Protein AF-A0A485ALV9-F1 (afdb_monomer)

Secondary structure (DSSP, 8-state):
-HHHHHHHHHHTT-HHHHHHHHH-HHHHHHHHHHTSTTHHHHHHHHHHHHHHHHHHHHHHHHHHHHHHH---S-TTSPPPHHHHHHHHHHHHHHHHHHHHHTHHHHHHHHHHHHHHHHHHHHHHHHHHHHHHHHHHHHHHHHHTT--PPPP---SHHHHHHHHHHHHHHHHT------------PPP--------

Solvent-accessible surface area (backbone atoms only — not comparable to full-atom values): 11879 Å² total; per-residue (Å²): 108,71,69,57,54,52,50,50,46,40,74,75,65,39,53,68,59,49,53,47,30,71,77,36,57,88,47,34,65,57,58,56,44,58,78,41,101,54,31,74,60,56,49,50,54,49,51,53,51,52,50,53,53,49,53,56,51,49,54,56,49,40,51,55,52,35,59,74,76,47,81,78,90,56,100,84,63,77,70,61,70,67,57,38,54,50,51,54,50,52,51,50,52,51,50,54,54,44,54,72,73,60,36,70,64,50,54,52,54,51,48,53,64,56,45,57,66,49,50,56,53,52,53,51,50,52,52,50,51,54,50,49,53,53,52,50,51,55,50,53,58,50,59,71,60,67,75,62,81,78,80,81,88,66,68,71,61,57,59,54,47,55,54,49,51,60,52,47,68,75,62,71,67,89,83,78,75,84,84,80,88,74,90,77,84,87,80,89,87,80,84,83,87,81,137

Sequence (195 aa):
MFGNSALYEIIHGNVAFAEEAMAHPERGFYNLLAQYPAFTFSASVATITGLLFYVTSADSGALVLGNFTSKLKDINSDAPNWLRIFWSVAIGLLTIGMLMTNGISALQNTTVIMGLPFSFVIFFVMAGLYKSLKVEDYRRESASRDTAPRPARRAGSVELEEASVAVDELSGNPLYAPDDGDGVLPGNGGGGAGA

Organism: Raoultella planticola (NCBI:txid575)

Mean predicted aligned error: 17.44 Å

Structure (mmCIF, N/CA/C/O backbone):
data_AF-A0A485ALV9-F1
#
_entry.id   AF-A0A485ALV9-F1
#
loop_
_atom_site.group_PDB
_atom_site.id
_atom_site.type_symbol
_atom_site.label_atom_id
_atom_site.label_alt_id
_atom_site.label_comp_id
_atom_site.label_asym_id
_atom_site.label_entity_id
_atom_site.label_seq_id
_atom_site.pdbx_PDB_ins_code
_atom_site.Cartn_x
_atom_site.Cartn_y
_atom_site.Cartn_z
_atom_site.occupancy
_atom_site.B_iso_or_equiv
_atom_site.auth_seq_id
_atom_site.auth_comp_id
_atom_site.auth_asym_id
_atom_site.auth_atom_id
_atom_site.pdbx_PDB_model_num
ATOM 1 N N . MET A 1 1 ? -6.083 12.386 12.427 1.00 81.62 1 MET A N 1
ATOM 2 C CA . MET A 1 1 ? -7.392 12.167 13.083 1.00 81.62 1 MET A CA 1
ATOM 3 C C . MET A 1 1 ? -7.387 10.829 13.817 1.00 81.62 1 MET A C 1
ATOM 5 O O . MET A 1 1 ? -7.123 10.854 15.007 1.00 81.62 1 MET A O 1
ATOM 9 N N . PHE A 1 2 ? -7.502 9.680 13.138 1.00 86.38 2 PHE A N 1
ATOM 10 C CA . PHE A 1 2 ? -7.551 8.356 13.792 1.00 86.38 2 PHE A CA 1
ATOM 11 C C . PHE A 1 2 ? -6.360 8.023 14.706 1.00 86.38 2 PHE A C 1
ATOM 13 O O . PHE A 1 2 ? -6.570 7.527 15.803 1.00 86.38 2 PHE A O 1
ATOM 20 N N . GLY A 1 3 ? -5.124 8.358 14.314 1.00 87.75 3 GLY A N 1
ATOM 21 C CA . GLY A 1 3 ? -3.952 8.139 15.177 1.00 87.75 3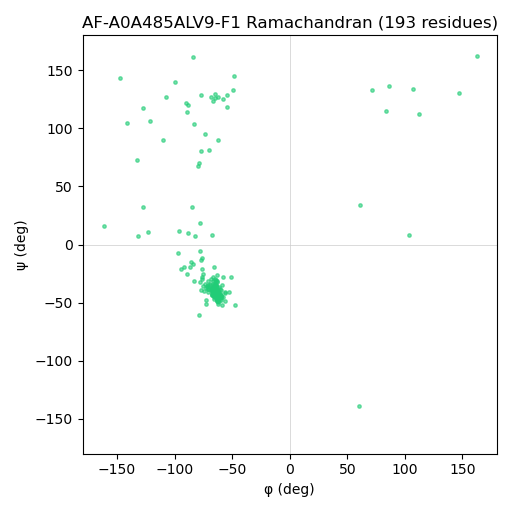 GLY A CA 1
ATOM 22 C C . GLY A 1 3 ? -3.976 8.965 16.469 1.00 87.75 3 GLY A C 1
ATOM 23 O O . GLY A 1 3 ? -3.582 8.473 17.518 1.00 87.75 3 GLY A O 1
ATOM 24 N N . ASN A 1 4 ? -4.508 10.191 16.416 1.00 91.19 4 ASN A N 1
ATOM 25 C CA . ASN A 1 4 ? -4.679 11.019 17.611 1.00 91.19 4 ASN A CA 1
ATOM 26 C C . ASN A 1 4 ? -5.788 10.465 18.518 1.00 91.19 4 ASN A C 1
ATOM 28 O O . ASN A 1 4 ? -5.629 10.466 19.730 1.00 91.19 4 ASN A O 1
ATOM 32 N N . SER A 1 5 ? -6.879 9.951 17.940 1.00 88.50 5 SER A N 1
ATOM 33 C CA . SER A 1 5 ? -7.950 9.279 18.689 1.00 88.50 5 SER A CA 1
ATOM 34 C C . SER A 1 5 ? -7.469 7.987 19.356 1.00 88.50 5 SER A C 1
ATOM 36 O O . SER A 1 5 ? -7.757 7.765 20.525 1.00 88.50 5 SER A O 1
ATOM 38 N N . ALA A 1 6 ? -6.683 7.170 18.650 1.00 87.12 6 ALA A N 1
ATOM 39 C CA . ALA A 1 6 ? -6.073 5.969 19.216 1.00 87.12 6 ALA A CA 1
ATOM 40 C C . ALA A 1 6 ? -5.107 6.307 20.357 1.00 87.12 6 ALA A C 1
ATOM 42 O O . ALA A 1 6 ? -5.143 5.679 21.408 1.00 87.12 6 ALA A O 1
ATOM 43 N N . LEU A 1 7 ? -4.268 7.331 20.171 1.00 88.38 7 LEU A N 1
ATOM 44 C CA . LEU A 1 7 ? -3.343 7.777 21.207 1.00 88.38 7 LEU A CA 1
ATOM 45 C C . LEU A 1 7 ? -4.082 8.338 22.430 1.00 88.38 7 LEU A C 1
ATOM 47 O O . LEU A 1 7 ? -3.687 8.055 23.558 1.00 88.38 7 LEU A O 1
ATOM 51 N N . TYR A 1 8 ? -5.163 9.094 22.215 1.00 88.88 8 TYR A N 1
ATOM 52 C CA . TYR A 1 8 ? -6.025 9.592 23.286 1.00 88.88 8 TYR A CA 1
ATOM 53 C C . TYR A 1 8 ? -6.547 8.435 24.141 1.00 88.88 8 TYR A C 1
ATOM 55 O O . TYR A 1 8 ? -6.379 8.462 25.355 1.00 88.88 8 TYR A O 1
ATOM 63 N N . GLU A 1 9 ? -7.075 7.385 23.520 1.00 86.69 9 GLU A N 1
ATOM 64 C CA . GLU A 1 9 ? -7.614 6.223 24.227 1.00 86.69 9 GLU A CA 1
ATOM 65 C C . GLU A 1 9 ? -6.554 5.477 25.064 1.00 86.69 9 GLU A C 1
ATOM 67 O O . GLU A 1 9 ? -6.800 5.089 26.208 1.00 86.69 9 GLU A O 1
ATOM 72 N N . ILE A 1 10 ? -5.333 5.343 24.534 1.00 87.81 10 ILE A N 1
ATOM 73 C CA . ILE A 1 10 ? -4.209 4.708 25.241 1.00 87.81 10 ILE A CA 1
ATOM 74 C C . ILE A 1 10 ? -3.789 5.540 26.459 1.00 87.81 10 ILE A C 1
ATOM 76 O O . ILE A 1 10 ? -3.599 5.001 27.549 1.00 87.81 10 ILE A O 1
ATOM 80 N N . ILE A 1 11 ? -3.674 6.862 26.294 1.00 90.19 11 ILE A N 1
ATOM 81 C CA . ILE A 1 11 ? -3.280 7.778 27.375 1.00 90.19 11 ILE A CA 1
ATOM 82 C C . ILE A 1 11 ? -4.351 7.836 28.478 1.00 90.19 11 ILE A C 1
ATOM 84 O O . ILE A 1 11 ? -4.013 8.043 29.641 1.00 90.19 11 ILE A O 1
ATOM 88 N N . HIS A 1 12 ? -5.625 7.604 28.145 1.00 88.00 12 HIS A N 1
ATOM 89 C CA . HIS A 1 12 ? -6.732 7.568 29.111 1.00 88.00 12 HIS A CA 1
ATOM 90 C C . HIS A 1 12 ? -6.881 6.216 29.833 1.00 88.00 12 HIS A C 1
ATOM 92 O O . HIS A 1 12 ? -7.813 6.039 30.615 1.00 88.00 12 HIS A O 1
ATOM 98 N N . GLY A 1 13 ? -5.936 5.287 29.643 1.00 83.06 13 GLY A N 1
ATOM 99 C CA . GLY A 1 13 ? -5.826 4.064 30.441 1.00 83.06 13 GLY A CA 1
ATOM 100 C C . GLY A 1 13 ? -6.325 2.792 29.757 1.00 83.06 13 GLY A C 1
ATOM 101 O O . GLY A 1 13 ? -6.356 1.742 30.399 1.00 83.06 13 GLY A O 1
ATOM 102 N N . ASN A 1 14 ? -6.668 2.831 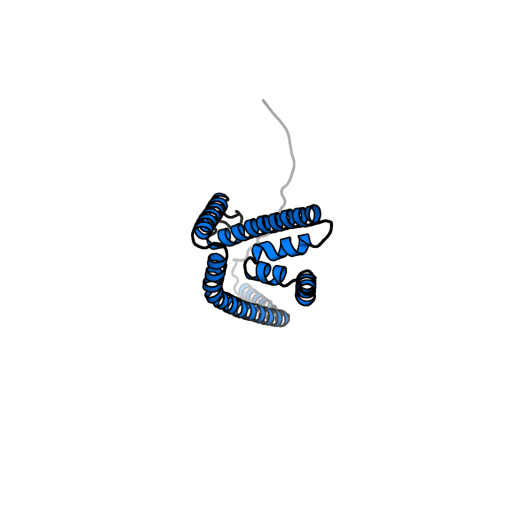28.465 1.00 84.38 14 ASN A N 1
ATOM 103 C CA . ASN A 1 14 ? -7.034 1.632 27.710 1.00 84.38 14 ASN A CA 1
ATOM 104 C C . ASN A 1 14 ? -5.784 0.845 27.268 1.00 84.38 14 ASN A C 1
ATOM 106 O O . ASN A 1 14 ? -5.434 0.762 26.088 1.00 84.38 14 ASN A O 1
ATOM 110 N N . VAL A 1 15 ? -5.080 0.277 28.249 1.00 83.06 15 VAL A N 1
ATOM 111 C CA . VAL A 1 15 ? -3.847 -0.496 28.029 1.00 83.06 15 VAL A CA 1
ATOM 112 C C . VAL A 1 15 ? -4.102 -1.780 27.237 1.00 83.06 15 VAL A C 1
ATOM 114 O O . VAL A 1 15 ? -3.257 -2.185 26.447 1.00 83.06 15 VAL A O 1
ATOM 117 N N . ALA A 1 16 ? -5.299 -2.363 27.364 1.00 84.50 16 ALA A N 1
ATOM 118 C CA . ALA A 1 16 ? -5.709 -3.542 26.604 1.00 84.50 16 ALA A CA 1
ATOM 119 C C . ALA A 1 16 ? -5.805 -3.249 25.097 1.00 84.50 16 ALA A C 1
ATOM 121 O O . ALA A 1 16 ? -5.366 -4.052 24.277 1.00 84.50 16 ALA A O 1
ATOM 122 N N . PHE A 1 17 ? -6.321 -2.073 24.717 1.00 87.31 17 PHE A N 1
ATOM 123 C CA . PHE A 1 17 ? -6.293 -1.624 23.325 1.00 87.31 17 PHE A CA 1
ATOM 124 C C . PHE A 1 17 ? -4.857 -1.410 22.823 1.00 87.31 17 PHE A C 1
ATOM 126 O O . PHE A 1 17 ? -4.560 -1.767 21.684 1.00 87.31 17 PHE A O 1
ATOM 133 N N . ALA A 1 18 ? -3.967 -0.865 23.660 1.00 84.81 18 ALA A N 1
ATOM 134 C CA . ALA A 1 18 ? -2.563 -0.662 23.302 1.00 84.81 18 ALA A CA 1
ATOM 135 C C . ALA A 1 18 ? -1.838 -1.992 23.031 1.00 84.81 18 ALA A C 1
ATOM 137 O O . ALA A 1 18 ? -1.181 -2.129 22.001 1.00 84.81 18 ALA A O 1
ATOM 138 N N . GLU A 1 19 ? -1.993 -2.976 23.920 1.00 86.94 19 GLU A N 1
ATOM 139 C CA . GLU A 1 19 ? -1.388 -4.305 23.771 1.00 86.94 19 GLU A CA 1
ATOM 140 C C . GLU A 1 19 ? -1.919 -5.036 22.534 1.00 86.94 19 GLU A C 1
ATOM 142 O O . GLU A 1 19 ? -1.130 -5.526 21.726 1.00 86.94 19 GLU A O 1
ATOM 147 N N . GLU A 1 20 ? -3.238 -5.040 22.322 1.00 85.94 20 GLU A N 1
ATOM 148 C CA . GLU A 1 20 ? -3.846 -5.674 21.146 1.00 85.94 20 GLU A CA 1
ATOM 149 C C . GLU A 1 20 ? -3.423 -4.974 19.845 1.00 85.94 20 GLU A C 1
ATOM 151 O O . GLU A 1 20 ? -3.148 -5.637 18.850 1.00 85.94 20 GLU A O 1
ATOM 156 N N . ALA A 1 21 ? -3.313 -3.640 19.831 1.00 85.00 21 ALA A N 1
ATOM 157 C CA . ALA A 1 21 ? -2.858 -2.900 18.652 1.00 85.00 21 ALA A CA 1
ATOM 158 C C . ALA A 1 21 ? -1.374 -3.150 18.327 1.00 85.00 21 ALA A C 1
ATOM 160 O O . ALA A 1 21 ? -0.989 -3.089 17.158 1.00 85.00 21 ALA A O 1
ATOM 161 N N . MET A 1 22 ? -0.545 -3.433 19.337 1.00 84.75 22 MET A N 1
ATOM 162 C CA . MET A 1 22 ? 0.860 -3.808 19.151 1.00 84.75 22 MET A CA 1
ATOM 163 C C . MET A 1 22 ? 1.020 -5.261 18.697 1.00 84.75 22 MET A C 1
ATOM 165 O O . MET A 1 22 ? 1.880 -5.541 17.864 1.00 84.75 22 MET A O 1
ATOM 169 N N . ALA A 1 23 ? 0.207 -6.176 19.230 1.00 85.00 23 ALA A N 1
ATOM 170 C CA . ALA A 1 23 ? 0.238 -7.591 18.871 1.00 85.00 23 ALA A CA 1
ATOM 171 C C . ALA A 1 23 ? -0.389 -7.861 17.492 1.00 85.00 23 ALA A C 1
ATOM 173 O O . ALA A 1 23 ? 0.136 -8.660 16.716 1.00 85.00 23 ALA A O 1
ATOM 174 N N . HIS A 1 24 ? -1.488 -7.169 17.183 1.00 85.69 24 HIS A N 1
ATOM 175 C CA . HIS A 1 24 ? -2.311 -7.352 15.988 1.00 85.69 24 HIS A CA 1
ATOM 176 C C . HIS A 1 24 ? -2.627 -6.000 15.327 1.00 85.69 24 HIS A C 1
ATOM 178 O O . HIS A 1 24 ? -3.768 -5.516 15.382 1.00 85.69 24 HIS A O 1
ATOM 184 N N . PRO A 1 25 ? -1.639 -5.364 14.668 1.00 83.94 25 PRO A N 1
ATOM 185 C CA . PRO A 1 25 ? -1.830 -4.068 14.016 1.00 83.94 25 PRO A CA 1
ATOM 186 C C . PRO A 1 25 ? -2.948 -4.085 12.960 1.00 83.94 25 PRO A C 1
ATOM 188 O O . PRO A 1 25 ? -3.627 -3.078 12.759 1.00 83.94 25 PRO A O 1
ATOM 191 N N . GLU A 1 26 ? -3.211 -5.233 12.332 1.00 84.81 26 GLU A N 1
ATOM 192 C CA . GLU A 1 26 ? -4.309 -5.444 11.386 1.00 84.81 26 GLU A CA 1
ATOM 193 C C . GLU A 1 26 ? -5.708 -5.272 11.997 1.00 84.81 26 GLU A C 1
ATOM 195 O O . GLU A 1 26 ? -6.652 -4.916 11.288 1.00 84.81 26 GLU A O 1
ATOM 200 N N . ARG A 1 27 ? -5.855 -5.484 13.311 1.00 86.50 27 ARG A N 1
ATOM 201 C CA . ARG A 1 27 ? -7.121 -5.296 14.037 1.00 86.50 27 ARG A CA 1
ATOM 202 C C . ARG A 1 27 ? -7.234 -3.921 14.676 1.00 86.50 27 ARG A C 1
ATOM 204 O O . ARG A 1 27 ? -8.350 -3.464 14.914 1.00 86.50 27 ARG A O 1
ATOM 211 N N . GLY A 1 28 ? -6.112 -3.237 14.908 1.00 88.00 28 GLY A N 1
ATOM 212 C CA . GLY A 1 28 ? -6.061 -1.974 15.649 1.00 88.00 28 GLY A CA 1
ATOM 213 C C . GLY A 1 28 ? -7.026 -0.904 15.126 1.00 88.00 28 GLY A C 1
ATOM 214 O O . GLY A 1 28 ? -7.710 -0.248 15.908 1.00 88.00 28 GLY A O 1
ATOM 215 N N . PHE A 1 29 ? -7.162 -0.775 13.803 1.00 88.81 29 PHE A N 1
ATOM 216 C CA . PHE A 1 29 ? -8.096 0.181 13.199 1.00 88.81 29 PHE A CA 1
ATOM 217 C C . PHE A 1 29 ? -9.571 -0.166 13.467 1.00 88.81 29 PHE A C 1
ATOM 219 O O . PHE A 1 29 ? -10.362 0.712 13.812 1.00 88.81 29 PHE A O 1
ATOM 226 N N . TYR A 1 30 ? -9.947 -1.441 13.353 1.00 90.38 30 TYR A N 1
ATOM 227 C CA . TYR A 1 30 ? -11.317 -1.881 13.622 1.00 90.38 30 TYR A CA 1
ATOM 228 C C . TYR A 1 30 ? -11.640 -1.838 15.118 1.00 90.38 30 TYR A C 1
ATOM 230 O O . TYR A 1 30 ? -12.738 -1.431 15.487 1.00 90.38 30 TYR A O 1
ATOM 238 N N . ASN A 1 31 ? -10.673 -2.151 15.981 1.00 88.69 31 ASN A N 1
ATOM 239 C CA . ASN A 1 31 ? -10.817 -2.021 17.430 1.00 88.69 31 ASN A CA 1
ATOM 240 C C . ASN A 1 31 ? -11.027 -0.562 17.854 1.00 88.69 31 ASN A C 1
ATOM 242 O O . ASN A 1 31 ? -11.822 -0.295 18.750 1.00 88.69 31 ASN A O 1
ATOM 246 N N . LEU A 1 32 ? -10.376 0.390 17.178 1.00 88.75 32 LEU A N 1
ATOM 247 C CA . LEU A 1 32 ? -10.629 1.814 17.394 1.00 88.75 32 LEU A CA 1
ATOM 248 C C . LEU A 1 32 ? -12.047 2.201 16.951 1.00 88.75 32 LEU A C 1
ATOM 250 O O . LEU A 1 32 ? -12.746 2.916 17.661 1.00 88.75 32 LEU A O 1
ATOM 254 N N . LEU A 1 33 ? -12.499 1.715 15.790 1.00 87.69 33 LEU A N 1
ATOM 255 C CA . LEU A 1 33 ? -13.863 1.965 15.315 1.00 87.69 33 LEU A CA 1
ATOM 256 C C . LEU A 1 33 ? -14.927 1.362 16.243 1.00 87.69 33 LEU A C 1
ATOM 258 O O . LEU A 1 33 ? -16.019 1.921 16.345 1.00 87.69 33 LEU A O 1
ATOM 262 N N . ALA A 1 34 ? -14.625 0.246 16.912 1.00 87.00 34 ALA A N 1
ATOM 263 C CA . ALA A 1 34 ? -15.540 -0.437 17.825 1.00 87.00 34 ALA A CA 1
ATOM 264 C C . ALA A 1 34 ? -15.882 0.388 19.074 1.00 87.00 34 ALA A C 1
ATOM 266 O O . ALA A 1 34 ? -16.913 0.153 19.699 1.00 87.00 34 ALA A O 1
ATOM 267 N N . GLN A 1 35 ? -15.066 1.389 19.406 1.00 84.62 35 GLN A N 1
ATOM 268 C CA . GLN A 1 35 ? -15.322 2.308 20.518 1.00 84.62 35 GLN A CA 1
ATOM 269 C C . GLN A 1 35 ? -16.398 3.353 20.192 1.00 84.62 35 GLN A C 1
ATOM 271 O O . GLN A 1 35 ? -16.889 4.041 21.085 1.00 84.62 35 GLN A O 1
ATOM 276 N N . TYR A 1 36 ? -16.798 3.472 18.922 1.00 85.75 36 TYR A N 1
ATOM 277 C CA . TYR A 1 36 ? -17.823 4.413 18.491 1.00 85.75 36 TYR A CA 1
ATOM 278 C C . TYR A 1 36 ? -19.188 3.720 18.322 1.00 85.75 36 TYR A C 1
ATOM 280 O O . TYR A 1 36 ? -19.265 2.635 17.741 1.00 85.75 36 TYR A O 1
ATOM 288 N N . PRO A 1 37 ? -20.302 4.368 18.724 1.00 79.69 37 PRO A N 1
ATOM 289 C CA . PRO A 1 37 ? -21.647 3.772 18.757 1.00 79.69 37 PRO A CA 1
ATOM 290 C C . PRO A 1 37 ? -22.267 3.438 17.378 1.00 79.69 37 PRO A C 1
ATOM 292 O O . PRO A 1 37 ? -23.427 3.047 17.304 1.00 79.69 37 PRO A O 1
ATOM 295 N N . ALA A 1 38 ? -21.507 3.548 16.283 1.00 84.69 38 ALA A N 1
ATOM 296 C CA . ALA A 1 38 ? -21.914 3.212 14.914 1.00 84.69 38 ALA A CA 1
ATOM 297 C C . ALA A 1 38 ? -20.928 2.244 14.224 1.00 84.69 38 ALA A C 1
ATOM 299 O O . ALA A 1 38 ? -20.729 2.317 13.009 1.00 84.69 38 ALA A O 1
ATOM 300 N N . PHE A 1 39 ? -20.296 1.347 14.990 1.00 87.56 39 PHE A N 1
ATOM 301 C CA . PHE A 1 39 ? -19.245 0.443 14.510 1.00 87.56 39 PHE A CA 1
ATOM 302 C C . PHE A 1 39 ? -19.591 -0.274 13.199 1.00 87.56 39 PHE A C 1
ATOM 304 O O . PHE A 1 39 ? -18.832 -0.178 12.243 1.00 87.56 39 PHE A O 1
ATOM 311 N N . THR A 1 40 ? -20.746 -0.938 13.110 1.00 87.75 40 THR A N 1
ATOM 312 C CA . THR A 1 40 ? -21.122 -1.739 11.930 1.00 87.75 40 THR A CA 1
ATOM 313 C C . THR A 1 40 ? -21.219 -0.900 10.652 1.00 87.75 40 THR A C 1
ATOM 315 O O . THR A 1 40 ? -20.816 -1.344 9.575 1.00 87.75 40 THR A O 1
ATOM 318 N N . PHE A 1 41 ? -21.706 0.339 10.756 1.00 91.25 41 PHE A N 1
ATOM 319 C CA . PHE A 1 41 ? -21.784 1.248 9.615 1.00 91.25 41 PHE A CA 1
ATOM 320 C C . PHE A 1 41 ? -20.390 1.751 9.223 1.00 91.25 41 PHE A C 1
ATOM 322 O O . PHE A 1 41 ? -19.975 1.603 8.078 1.00 91.25 41 PHE A O 1
ATOM 329 N N . SER A 1 42 ? -19.619 2.260 10.183 1.00 90.25 42 SER A N 1
ATOM 330 C CA . SER A 1 42 ? -18.276 2.789 9.922 1.00 90.25 42 SER A CA 1
ATOM 331 C C . SER A 1 42 ? -17.300 1.713 9.435 1.00 90.25 42 SER A C 1
ATOM 333 O O . SER A 1 42 ? -16.522 1.960 8.515 1.00 90.25 42 SER A O 1
ATOM 335 N N . ALA A 1 43 ? -17.361 0.507 10.006 1.00 91.06 43 ALA A N 1
ATOM 336 C CA . ALA A 1 43 ? -16.542 -0.631 9.606 1.00 91.06 43 ALA A CA 1
ATOM 337 C C . ALA A 1 43 ? -16.886 -1.089 8.187 1.00 91.06 43 ALA A C 1
ATOM 339 O O . ALA A 1 43 ? -15.975 -1.284 7.390 1.00 91.06 43 ALA A O 1
ATOM 340 N N . SER A 1 44 ? -18.173 -1.189 7.833 1.00 93.62 44 SER A N 1
ATOM 341 C CA . SER A 1 44 ? -18.571 -1.591 6.476 1.00 93.62 44 SER A CA 1
ATOM 342 C C . SER A 1 44 ? -18.137 -0.570 5.421 1.00 93.62 44 SER A C 1
ATOM 344 O O . 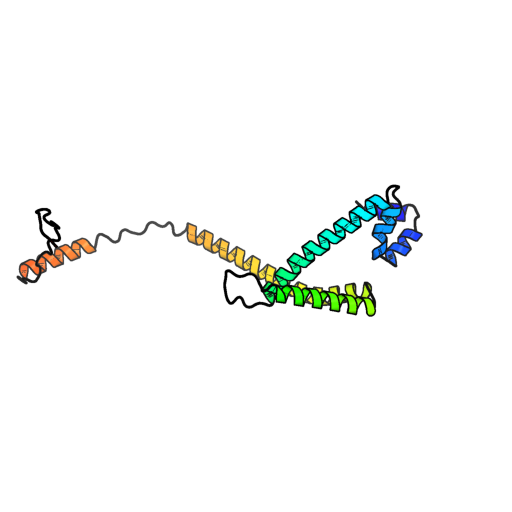SER A 1 44 ? -17.550 -0.953 4.409 1.00 93.62 44 SER A O 1
ATOM 346 N N . VAL A 1 45 ? -18.319 0.729 5.683 1.00 94.38 45 VAL A N 1
ATOM 347 C CA . VAL A 1 45 ? -17.824 1.801 4.805 1.00 94.38 45 VAL A CA 1
ATOM 348 C C . VAL A 1 45 ? -16.302 1.737 4.664 1.00 94.38 45 VAL A C 1
ATOM 350 O O . VAL A 1 45 ? -15.786 1.837 3.548 1.00 94.38 45 VAL A O 1
ATOM 353 N N . ALA A 1 46 ? -15.571 1.529 5.762 1.00 93.06 46 ALA A N 1
ATOM 354 C CA . ALA A 1 46 ? -14.117 1.420 5.727 1.00 93.06 46 ALA A CA 1
ATOM 355 C C . ALA A 1 46 ? -13.641 0.190 4.940 1.00 93.06 46 ALA A C 1
ATOM 357 O O . ALA A 1 46 ? -12.724 0.309 4.128 1.00 93.06 46 ALA A O 1
ATOM 358 N N . THR A 1 47 ? -14.286 -0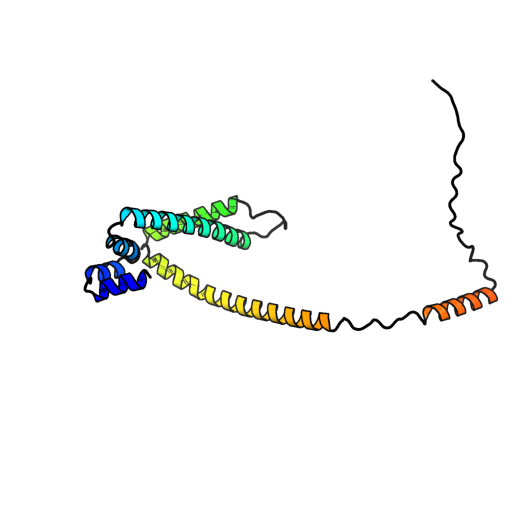.966 5.114 1.00 94.50 47 THR A N 1
ATOM 359 C CA . THR A 1 47 ? -13.974 -2.183 4.356 1.00 94.50 47 THR A CA 1
ATOM 360 C C . THR A 1 47 ? -14.239 -1.996 2.861 1.00 94.50 47 THR A C 1
ATOM 362 O O . THR A 1 47 ? -13.373 -2.323 2.052 1.00 94.50 47 THR A O 1
ATOM 365 N N . ILE A 1 48 ? -15.384 -1.417 2.475 1.00 96.56 48 ILE A N 1
ATOM 366 C CA . ILE A 1 48 ? -15.705 -1.135 1.063 1.00 96.56 48 ILE A CA 1
ATOM 367 C C . ILE A 1 48 ? -14.687 -0.159 0.465 1.00 96.56 48 ILE A C 1
ATOM 369 O O . ILE A 1 48 ? -14.173 -0.388 -0.627 1.00 96.56 48 ILE A O 1
ATOM 373 N N . THR A 1 49 ? -14.349 0.904 1.193 1.00 95.50 49 THR A N 1
ATOM 374 C CA . THR A 1 49 ? -13.370 1.903 0.741 1.00 95.50 49 THR A CA 1
ATOM 375 C C . THR A 1 49 ? -11.983 1.283 0.566 1.00 95.50 49 THR A C 1
ATOM 377 O O . THR A 1 49 ? -11.333 1.499 -0.456 1.00 95.50 49 THR A O 1
ATOM 380 N N . GLY A 1 50 ? -11.546 0.462 1.525 1.00 94.12 50 GLY A N 1
ATOM 381 C CA . GLY A 1 50 ? -10.283 -0.268 1.440 1.00 94.12 50 GLY A CA 1
ATOM 382 C C . GLY A 1 50 ? -10.241 -1.222 0.246 1.00 94.12 50 GLY A C 1
ATOM 383 O O . GLY A 1 50 ? -9.244 -1.257 -0.473 1.00 94.12 50 GLY A O 1
ATOM 384 N N . LEU A 1 51 ? -11.341 -1.936 -0.019 1.00 95.25 51 LEU A N 1
ATOM 385 C CA . LEU A 1 51 ? -11.463 -2.815 -1.181 1.00 95.25 51 LEU A CA 1
ATOM 386 C C . LEU A 1 51 ? -11.365 -2.033 -2.499 1.00 95.25 51 LEU A C 1
ATOM 388 O O . LEU A 1 51 ? -10.629 -2.439 -3.396 1.00 95.25 51 LEU A O 1
ATOM 392 N N . LEU A 1 52 ? -12.064 -0.901 -2.617 1.00 95.00 52 LEU A N 1
ATOM 393 C CA . LEU A 1 52 ? -12.027 -0.062 -3.820 1.00 95.00 52 LEU A CA 1
ATOM 394 C C . LEU A 1 52 ? -10.629 0.511 -4.079 1.00 95.00 52 LEU A C 1
ATOM 396 O O . LEU A 1 52 ? -10.156 0.496 -5.220 1.00 95.00 52 LEU A O 1
ATOM 400 N N . PHE A 1 53 ? -9.938 0.967 -3.032 1.00 93.75 53 PHE A N 1
ATOM 401 C CA . PHE A 1 53 ? -8.551 1.413 -3.153 1.00 93.75 53 PHE A CA 1
ATOM 402 C C . PHE A 1 53 ? -7.613 0.279 -3.546 1.00 93.75 53 PHE A C 1
ATOM 404 O O . PHE A 1 53 ? -6.738 0.488 -4.384 1.00 93.75 53 PHE A O 1
ATOM 411 N N . TYR A 1 54 ? -7.818 -0.921 -3.006 1.00 90.75 54 TYR A N 1
ATOM 412 C CA . TYR A 1 54 ? -7.034 -2.084 -3.395 1.00 90.75 54 TYR A CA 1
ATOM 413 C C . TYR A 1 54 ? -7.225 -2.431 -4.876 1.00 90.75 54 TYR A C 1
ATOM 415 O O . TYR A 1 54 ? -6.236 -2.552 -5.590 1.00 90.75 54 TYR A O 1
ATOM 423 N N . VAL A 1 55 ? -8.468 -2.521 -5.365 1.00 88.75 55 VAL A N 1
ATOM 424 C CA . VAL A 1 55 ? -8.758 -2.860 -6.772 1.00 88.75 55 VAL A CA 1
ATOM 425 C C . VAL A 1 55 ? -8.177 -1.821 -7.733 1.00 88.75 55 VAL A C 1
ATOM 427 O O . VAL A 1 55 ? -7.523 -2.184 -8.707 1.00 88.75 55 VAL A O 1
ATOM 430 N N . THR A 1 56 ? -8.345 -0.532 -7.436 1.00 92.19 56 THR A N 1
ATOM 431 C CA . THR A 1 56 ? -7.827 0.555 -8.289 1.00 92.19 56 THR A CA 1
ATOM 432 C C . THR A 1 56 ? -6.290 0.597 -8.287 1.00 92.19 56 THR A C 1
ATOM 434 O O . THR A 1 56 ? -5.652 0.825 -9.318 1.00 92.19 56 THR A O 1
ATOM 437 N N . SER A 1 57 ? -5.672 0.331 -7.132 1.00 89.81 57 SER A N 1
ATOM 438 C CA . SER A 1 57 ? -4.213 0.228 -6.997 1.00 89.81 57 SER A CA 1
ATOM 439 C C . SER A 1 57 ? -3.662 -1.009 -7.717 1.00 89.81 57 SER A C 1
ATOM 441 O O . SER A 1 57 ? -2.634 -0.939 -8.388 1.00 89.81 57 SER A O 1
ATOM 443 N N . ALA A 1 58 ? -4.372 -2.138 -7.653 1.00 85.31 58 ALA A N 1
ATOM 444 C CA . ALA A 1 58 ? -3.985 -3.370 -8.331 1.00 85.31 58 ALA A CA 1
ATOM 445 C C . ALA A 1 58 ? -4.064 -3.238 -9.860 1.00 85.31 58 ALA A C 1
ATOM 447 O O . ALA A 1 58 ? -3.152 -3.691 -10.553 1.00 85.31 58 ALA A O 1
ATOM 448 N N . ASP A 1 59 ? -5.108 -2.588 -10.383 1.00 82.88 59 ASP A N 1
ATOM 449 C CA . ASP A 1 59 ? -5.264 -2.343 -11.822 1.00 82.88 59 ASP A CA 1
ATOM 450 C C . ASP A 1 59 ? -4.137 -1.450 -12.375 1.00 82.88 59 ASP A C 1
ATOM 452 O O . ASP A 1 59 ? -3.440 -1.821 -13.325 1.00 82.88 59 ASP A O 1
ATOM 456 N N . SER A 1 60 ? -3.859 -0.325 -11.706 1.00 86.94 60 SER A N 1
ATOM 457 C CA . SER A 1 60 ? -2.743 0.559 -12.078 1.00 86.94 60 SER A CA 1
ATOM 458 C C . SER A 1 60 ? -1.372 -0.118 -11.928 1.00 86.94 60 SER A C 1
ATOM 460 O O . SER A 1 60 ? -0.508 0.036 -12.796 1.00 86.94 60 SER A O 1
ATOM 462 N N . GLY A 1 61 ? -1.174 -0.932 -10.887 1.00 81.19 61 GLY A N 1
ATOM 463 C CA . GLY A 1 61 ? 0.052 -1.705 -10.683 1.00 81.19 61 GLY A CA 1
ATOM 464 C C . GLY A 1 61 ? 0.301 -2.746 -11.780 1.00 81.19 61 GLY A C 1
ATOM 465 O O . GLY A 1 61 ? 1.415 -2.841 -12.301 1.00 81.19 61 GLY A O 1
ATOM 466 N N . ALA A 1 62 ? -0.735 -3.486 -12.186 1.00 76.44 62 ALA A N 1
ATOM 467 C CA . ALA A 1 62 ? -0.643 -4.465 -13.270 1.00 76.44 62 ALA A CA 1
ATOM 468 C C . ALA A 1 62 ? -0.324 -3.802 -14.619 1.00 76.44 62 ALA A C 1
ATOM 470 O O . ALA A 1 62 ? 0.424 -4.364 -15.423 1.00 76.44 62 ALA A O 1
ATOM 471 N N . LEU A 1 63 ? -0.841 -2.593 -14.857 1.00 74.81 63 LEU A N 1
ATOM 472 C CA . LEU A 1 63 ? -0.534 -1.811 -16.053 1.00 74.81 63 LEU A CA 1
ATOM 473 C C . LEU A 1 63 ? 0.939 -1.379 -16.089 1.00 74.81 63 LEU A C 1
ATOM 475 O O . LEU A 1 63 ? 1.609 -1.577 -17.103 1.00 74.81 63 LEU A O 1
ATOM 479 N N . VAL A 1 64 ? 1.476 -0.846 -14.987 1.00 78.38 64 VAL A N 1
ATOM 480 C CA . VAL A 1 64 ? 2.895 -0.447 -14.900 1.00 78.38 64 VAL A CA 1
ATOM 481 C C . VAL A 1 64 ? 3.819 -1.655 -15.073 1.00 78.38 64 VAL A C 1
ATOM 483 O O . VAL A 1 64 ? 4.783 -1.593 -15.838 1.00 78.38 64 VAL A O 1
ATOM 486 N N . LEU A 1 65 ? 3.500 -2.784 -14.434 1.00 73.44 65 LEU A N 1
ATOM 487 C CA . LEU A 1 65 ? 4.277 -4.017 -14.575 1.00 73.44 65 LEU A CA 1
ATOM 488 C C . LEU A 1 65 ? 4.199 -4.594 -16.000 1.00 73.44 65 LEU A C 1
ATOM 490 O O . LEU A 1 65 ? 5.202 -5.066 -16.542 1.00 73.44 65 LEU A O 1
ATOM 494 N N . GLY A 1 66 ? 3.030 -4.506 -16.640 1.00 67.44 66 GLY A N 1
ATOM 495 C CA . GLY A 1 66 ? 2.841 -4.858 -18.047 1.00 67.44 66 GLY A CA 1
ATOM 496 C C . GLY A 1 66 ? 3.707 -4.016 -18.987 1.00 67.44 66 GLY A C 1
ATOM 497 O O . GLY A 1 66 ? 4.293 -4.556 -19.923 1.00 67.44 66 GLY A O 1
ATOM 498 N N . ASN A 1 67 ? 3.870 -2.723 -18.699 1.00 71.19 67 ASN A N 1
ATOM 499 C CA . ASN A 1 67 ? 4.751 -1.835 -19.463 1.00 71.19 67 ASN A CA 1
ATOM 500 C C . ASN A 1 67 ? 6.243 -2.158 -19.278 1.00 71.19 67 ASN A C 1
ATOM 502 O O . ASN A 1 67 ? 7.007 -2.049 -20.231 1.00 71.19 67 ASN A O 1
ATOM 506 N N . PHE A 1 68 ? 6.674 -2.593 -18.088 1.00 68.81 68 PHE A N 1
ATOM 507 C CA . PHE A 1 68 ? 8.073 -2.985 -17.858 1.00 68.81 68 PHE A CA 1
ATOM 508 C C . PHE A 1 68 ? 8.441 -4.352 -18.442 1.00 68.81 68 PHE A C 1
ATOM 510 O O . PHE A 1 68 ? 9.601 -4.584 -18.776 1.00 68.81 68 PHE A O 1
ATOM 517 N N . THR A 1 69 ? 7.472 -5.260 -18.566 1.00 62.22 69 THR A N 1
ATOM 518 C CA . THR A 1 69 ? 7.707 -6.642 -19.022 1.00 62.22 69 THR A CA 1
ATOM 519 C C . THR A 1 69 ? 7.433 -6.849 -20.513 1.00 62.22 69 THR A C 1
ATOM 521 O O . THR A 1 69 ? 7.767 -7.901 -21.056 1.00 62.22 69 THR A O 1
ATOM 524 N N . SER A 1 70 ? 6.884 -5.843 -21.198 1.00 52.06 70 SER A N 1
ATOM 525 C CA . SER A 1 70 ? 6.598 -5.881 -22.631 1.00 52.06 70 SER A CA 1
ATOM 526 C C . SER A 1 70 ? 7.565 -4.994 -23.421 1.00 52.06 70 SER A C 1
ATOM 528 O O . SER A 1 70 ? 7.701 -3.802 -23.158 1.00 52.06 70 SER A O 1
ATOM 530 N N . LYS A 1 71 ? 8.214 -5.557 -24.449 1.00 51.06 71 LYS A N 1
ATOM 531 C CA . LYS A 1 71 ? 8.857 -4.771 -25.512 1.00 51.06 71 LYS A CA 1
ATOM 532 C C . LYS A 1 71 ? 7.756 -4.419 -26.515 1.00 51.06 71 LYS A C 1
ATOM 534 O O . LYS A 1 71 ? 7.322 -5.293 -27.264 1.00 51.06 71 LYS A O 1
ATOM 539 N N . LEU A 1 72 ? 7.278 -3.173 -26.503 1.00 50.00 72 LEU A N 1
ATOM 540 C CA . LEU A 1 72 ? 6.275 -2.700 -27.463 1.00 50.00 72 LEU A CA 1
ATOM 541 C C . LEU A 1 72 ? 6.783 -2.950 -28.891 1.00 50.00 72 LEU A C 1
ATOM 543 O O . LEU A 1 72 ? 7.817 -2.417 -29.291 1.00 50.00 72 LEU A O 1
ATOM 547 N N . LYS A 1 73 ? 6.057 -3.777 -29.650 1.00 49.41 73 LYS A N 1
ATOM 548 C CA . LYS A 1 73 ? 6.251 -3.928 -31.099 1.00 49.41 73 LYS A CA 1
ATOM 549 C C . LYS A 1 73 ? 5.494 -2.842 -31.882 1.00 49.41 73 LYS A C 1
ATOM 551 O O . LYS A 1 73 ? 5.846 -2.595 -33.025 1.00 49.41 73 LYS A O 1
ATOM 556 N N . ASP A 1 74 ? 4.530 -2.166 -31.249 1.00 46.97 74 ASP A N 1
ATOM 557 C CA . ASP A 1 74 ? 3.729 -1.087 -31.833 1.00 46.97 74 ASP A CA 1
ATOM 558 C C . ASP A 1 74 ? 3.335 -0.030 -30.786 1.00 46.97 74 ASP A C 1
ATOM 560 O O . ASP A 1 74 ? 3.045 -0.354 -29.636 1.00 46.97 74 ASP A O 1
ATOM 564 N N . ILE A 1 75 ? 3.315 1.239 -31.209 1.00 51.00 75 ILE A N 1
ATOM 565 C CA . ILE A 1 75 ? 3.099 2.454 -30.391 1.00 51.00 75 ILE A CA 1
ATOM 566 C C . ILE A 1 75 ? 1.613 2.689 -30.022 1.00 51.00 75 ILE A C 1
ATOM 568 O O . ILE A 1 75 ? 1.315 3.575 -29.230 1.00 51.00 75 ILE A O 1
ATOM 572 N N . ASN A 1 76 ? 0.677 1.886 -30.548 1.00 47.97 76 ASN A N 1
ATOM 573 C CA . ASN A 1 76 ? -0.775 2.111 -30.422 1.00 47.97 76 ASN A CA 1
ATOM 574 C C . ASN A 1 76 ? -1.576 0.953 -29.795 1.00 47.97 76 ASN A C 1
ATOM 576 O O . ASN A 1 76 ? -2.803 0.983 -29.848 1.00 47.97 76 ASN A O 1
ATOM 580 N N . SER A 1 77 ? -0.935 -0.069 -29.217 1.00 47.41 77 SER A N 1
ATOM 581 C CA . SER A 1 77 ? -1.671 -1.198 -28.633 1.00 47.41 77 SER A CA 1
ATOM 582 C C . SER A 1 77 ? -1.245 -1.450 -27.192 1.00 47.41 77 SER A C 1
ATOM 584 O O . SER A 1 77 ? -0.090 -1.778 -26.924 1.00 47.41 77 SER A O 1
ATOM 586 N N . ASP A 1 78 ? -2.203 -1.301 -26.277 1.00 51.28 78 ASP A N 1
ATOM 587 C CA . ASP A 1 78 ? -2.063 -1.623 -24.859 1.00 51.28 78 ASP A CA 1
ATOM 588 C C . ASP A 1 78 ? -1.458 -3.019 -24.645 1.00 51.28 78 ASP A C 1
ATOM 590 O O . ASP A 1 78 ? -1.724 -3.961 -25.401 1.00 51.28 78 AS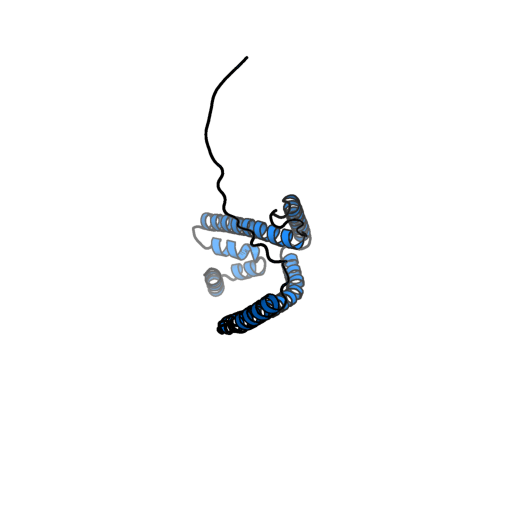P A O 1
ATOM 594 N N . ALA A 1 79 ? -0.646 -3.159 -23.590 1.00 50.38 79 ALA A N 1
ATOM 595 C CA . ALA A 1 79 ? -0.025 -4.426 -23.208 1.00 50.38 79 ALA A CA 1
ATOM 596 C C . ALA A 1 79 ? -1.072 -5.566 -23.155 1.00 50.38 79 ALA A C 1
ATOM 598 O O . ALA A 1 79 ? -2.128 -5.374 -22.544 1.00 50.38 79 ALA A O 1
ATOM 599 N N . PRO A 1 80 ? -0.798 -6.749 -23.749 1.00 57.53 80 PRO A N 1
ATOM 600 C CA . PRO A 1 80 ? -1.797 -7.797 -23.926 1.00 57.53 80 PRO A CA 1
ATOM 601 C C . PRO A 1 80 ? -2.467 -8.176 -22.601 1.00 57.53 80 PRO A C 1
ATOM 603 O O . PRO A 1 80 ? -1.786 -8.517 -21.632 1.00 57.53 80 PRO A O 1
ATOM 606 N N . ASN A 1 81 ? -3.805 -8.187 -22.579 1.00 61.94 81 ASN A N 1
ATOM 607 C CA . ASN A 1 81 ? -4.623 -8.499 -21.395 1.00 61.94 81 ASN A CA 1
ATOM 608 C C . ASN A 1 81 ? -4.222 -9.818 -20.705 1.00 61.94 81 ASN A C 1
ATOM 610 O O . ASN A 1 81 ? -4.360 -9.958 -19.492 1.00 61.94 81 ASN A O 1
ATOM 614 N N . TRP A 1 82 ? -3.667 -10.772 -21.460 1.00 64.44 82 TRP A N 1
ATOM 615 C CA . TRP A 1 82 ? -3.191 -12.051 -20.933 1.00 64.44 82 TRP A CA 1
ATOM 616 C C . TRP A 1 82 ? -2.002 -11.910 -19.971 1.00 64.44 82 TRP A C 1
ATOM 618 O O . TRP A 1 82 ? -1.932 -12.628 -18.975 1.00 64.44 82 TRP A O 1
ATOM 628 N N . LEU A 1 83 ? -1.110 -10.941 -20.208 1.00 66.00 83 LEU A N 1
ATOM 629 C CA . LEU A 1 83 ? 0.039 -10.684 -19.338 1.00 66.00 83 LEU A CA 1
ATOM 630 C C . LEU A 1 83 ? -0.411 -10.079 -18.002 1.00 66.00 83 LEU A C 1
ATOM 632 O O . LEU A 1 83 ? 0.118 -10.440 -16.955 1.00 66.00 83 LEU A O 1
ATOM 636 N N . ARG A 1 84 ? -1.444 -9.225 -18.024 1.00 68.31 84 ARG A N 1
ATOM 637 C CA . ARG A 1 84 ? -2.066 -8.675 -16.808 1.00 68.31 84 ARG A CA 1
ATOM 638 C C . ARG A 1 84 ? -2.688 -9.784 -15.960 1.00 68.31 84 ARG A C 1
ATOM 640 O O . ARG A 1 84 ? -2.376 -9.874 -14.781 1.00 68.31 84 ARG A O 1
ATOM 647 N N . ILE A 1 85 ? -3.480 -10.674 -16.571 1.00 74.19 85 ILE A N 1
ATOM 648 C CA . ILE A 1 85 ? -4.068 -11.832 -15.875 1.00 74.19 85 ILE A CA 1
ATOM 649 C C . ILE A 1 85 ? -2.976 -12.735 -15.290 1.00 74.19 85 ILE A C 1
ATOM 651 O O . ILE A 1 85 ? -3.078 -13.133 -14.132 1.00 74.19 85 ILE A O 1
ATOM 655 N N . PHE A 1 86 ? -1.921 -13.031 -16.056 1.00 78.19 86 PHE A N 1
ATOM 656 C CA . PHE A 1 86 ? -0.817 -13.865 -15.583 1.00 78.19 86 PHE A CA 1
ATOM 657 C C . PHE A 1 86 ? -0.136 -13.257 -14.351 1.00 78.19 86 PHE A C 1
ATOM 659 O O . PHE A 1 86 ? 0.039 -13.946 -13.347 1.00 78.19 86 PHE A O 1
ATOM 666 N N . TRP A 1 87 ? 0.183 -11.959 -14.386 1.00 73.81 87 TRP A N 1
ATOM 667 C CA . TRP A 1 87 ? 0.798 -11.267 -13.253 1.00 73.81 87 TRP A CA 1
ATOM 668 C C . TRP A 1 87 ? -0.143 -11.144 -12.050 1.00 73.81 87 TRP A C 1
ATOM 670 O O . TRP A 1 87 ? 0.296 -11.374 -10.925 1.00 73.81 87 TRP A O 1
ATOM 680 N N . SER A 1 88 ? -1.435 -10.867 -12.254 1.00 78.50 88 SER A N 1
ATOM 681 C CA . SER A 1 88 ? -2.424 -10.849 -11.167 1.00 78.50 88 SER A CA 1
ATOM 682 C C . SER A 1 88 ? -2.551 -12.215 -10.486 1.00 78.50 88 SER A C 1
ATOM 684 O O . SER A 1 88 ? -2.569 -12.287 -9.258 1.00 78.50 88 SER A O 1
ATOM 686 N N . VAL A 1 89 ? -2.577 -13.307 -11.259 1.00 84.81 89 VAL A N 1
ATOM 687 C CA . VAL A 1 89 ? -2.614 -14.675 -10.717 1.00 84.81 89 VAL A CA 1
ATOM 688 C C . VAL A 1 89 ? -1.309 -15.013 -9.996 1.00 84.81 89 VAL A C 1
ATOM 690 O O . VAL A 1 89 ? -1.356 -15.549 -8.893 1.00 84.81 89 VAL A O 1
ATOM 693 N N . ALA A 1 90 ? -0.153 -14.659 -10.562 1.00 84.12 90 ALA A N 1
ATOM 694 C CA . ALA A 1 90 ? 1.145 -14.886 -9.931 1.00 84.12 90 ALA A CA 1
ATOM 695 C C . ALA A 1 90 ? 1.273 -14.154 -8.581 1.00 84.12 90 ALA A C 1
ATOM 697 O O . ALA A 1 90 ? 1.715 -14.753 -7.602 1.00 84.12 90 ALA A O 1
ATOM 698 N N . ILE A 1 91 ? 0.829 -12.892 -8.497 1.00 83.25 91 ILE A N 1
ATOM 699 C CA . ILE A 1 91 ? 0.806 -12.112 -7.248 1.00 83.25 91 ILE A CA 1
ATOM 700 C C . ILE A 1 91 ? -0.177 -12.722 -6.241 1.00 83.25 91 ILE A C 1
ATOM 702 O O . ILE A 1 91 ? 0.144 -12.820 -5.057 1.00 83.25 91 ILE A O 1
ATOM 706 N N . GLY A 1 92 ? -1.352 -13.177 -6.687 1.00 84.56 92 GLY A N 1
ATOM 707 C CA . GLY A 1 92 ? -2.315 -13.864 -5.822 1.00 84.56 92 GLY A CA 1
ATOM 708 C C . GLY A 1 92 ? -1.750 -15.165 -5.247 1.00 84.56 92 GLY A C 1
ATOM 709 O O . GLY A 1 92 ? -1.849 -15.411 -4.047 1.00 84.56 92 GLY A O 1
ATOM 710 N N . LEU A 1 93 ? -1.074 -15.960 -6.076 1.00 88.38 93 LEU A N 1
ATOM 711 C CA . LEU A 1 93 ? -0.441 -17.214 -5.667 1.00 88.38 93 LEU A CA 1
ATOM 712 C C . LEU A 1 93 ? 0.725 -16.965 -4.698 1.00 88.38 93 LEU A C 1
ATOM 714 O O . LEU A 1 93 ? 0.844 -17.656 -3.688 1.00 88.38 93 LEU A O 1
ATOM 718 N N . LEU A 1 94 ? 1.524 -15.922 -4.940 1.00 85.38 94 LEU A N 1
ATOM 719 C CA . LEU A 1 94 ? 2.573 -15.472 -4.023 1.00 85.38 94 LEU A CA 1
ATOM 720 C C . LEU A 1 94 ? 1.992 -15.008 -2.680 1.00 85.38 94 LEU A C 1
ATOM 722 O O . LEU A 1 94 ? 2.534 -15.341 -1.628 1.00 85.38 94 LEU A O 1
ATOM 726 N N . THR A 1 95 ? 0.865 -14.294 -2.709 1.00 85.00 95 THR A N 1
ATOM 727 C CA . THR A 1 95 ? 0.161 -13.819 -1.509 1.00 85.00 95 THR A CA 1
ATOM 728 C C . THR A 1 95 ? -0.349 -14.990 -0.670 1.00 85.00 95 THR A C 1
ATOM 730 O O . THR A 1 95 ? -0.135 -15.016 0.540 1.00 85.00 95 THR A O 1
ATOM 733 N N . ILE A 1 96 ? -0.965 -15.993 -1.306 1.00 86.25 96 ILE A N 1
ATOM 734 C CA . ILE A 1 96 ? -1.389 -17.236 -0.641 1.00 86.25 96 ILE A CA 1
ATOM 735 C C . ILE A 1 96 ? -0.175 -17.958 -0.047 1.00 86.25 96 ILE A C 1
ATOM 737 O O . ILE A 1 96 ? -0.215 -18.370 1.110 1.00 86.25 96 ILE A O 1
ATOM 741 N N . GLY A 1 97 ? 0.925 -18.052 -0.798 1.00 85.38 97 GLY A N 1
ATOM 742 C CA . GLY A 1 97 ? 2.172 -18.645 -0.317 1.00 85.38 97 GLY A CA 1
ATOM 743 C C . GLY A 1 97 ? 2.717 -17.948 0.932 1.00 85.38 97 GLY A C 1
ATOM 744 O O . GLY A 1 97 ? 3.057 -18.616 1.902 1.00 85.38 97 GLY A O 1
ATOM 745 N N . MET A 1 98 ? 2.736 -16.612 0.953 1.00 81.00 98 MET A N 1
ATOM 746 C CA . MET A 1 98 ? 3.186 -15.829 2.111 1.00 81.00 98 MET A CA 1
ATOM 747 C C . MET A 1 98 ? 2.259 -15.951 3.326 1.00 81.00 98 MET A C 1
ATOM 749 O O . MET A 1 98 ? 2.745 -16.002 4.461 1.00 81.00 98 MET A O 1
ATOM 753 N N . LEU A 1 99 ? 0.941 -16.022 3.104 1.00 82.75 99 LEU A N 1
ATOM 754 C CA . LEU A 1 99 ? -0.041 -16.247 4.168 1.00 82.75 99 LEU A CA 1
ATOM 755 C C . LEU A 1 99 ? 0.215 -17.567 4.905 1.00 82.75 99 LEU A C 1
ATOM 757 O O . LEU A 1 99 ? 0.029 -17.618 6.118 1.00 82.75 99 LEU A O 1
ATOM 761 N N . MET A 1 100 ? 0.684 -18.606 4.204 1.00 84.25 100 MET A N 1
ATOM 762 C CA . MET A 1 100 ? 0.990 -19.907 4.811 1.00 84.25 100 MET A CA 1
ATOM 763 C C . MET A 1 100 ? 2.286 -19.918 5.630 1.00 84.25 100 MET A C 1
ATOM 765 O O . MET A 1 100 ? 2.416 -20.746 6.526 1.00 84.25 100 MET A O 1
ATOM 769 N N . THR A 1 101 ? 3.250 -19.037 5.343 1.00 79.94 101 THR A N 1
ATOM 770 C CA . THR A 1 101 ? 4.564 -19.084 6.000 1.00 79.94 101 THR A CA 1
ATOM 771 C C . THR A 1 101 ? 4.533 -18.474 7.395 1.00 79.94 101 THR A C 1
ATOM 773 O O . THR A 1 101 ? 4.898 -19.132 8.360 1.00 79.94 101 THR A O 1
ATOM 776 N N . ASN A 1 102 ? 4.179 -17.189 7.490 1.00 70.94 102 ASN A N 1
ATOM 777 C CA . ASN A 1 102 ? 4.309 -16.389 8.718 1.00 70.94 102 ASN A CA 1
ATOM 778 C C . ASN A 1 102 ? 3.428 -15.117 8.687 1.00 70.94 102 ASN A C 1
ATOM 780 O O . ASN A 1 102 ? 3.645 -14.184 9.461 1.00 70.94 102 ASN A O 1
ATOM 784 N N . GLY A 1 103 ? 2.455 -15.040 7.771 1.00 77.19 103 GLY A N 1
ATOM 785 C CA . GLY A 1 103 ? 1.496 -13.936 7.706 1.00 77.19 103 GLY A CA 1
ATOM 786 C C . GLY A 1 103 ? 2.121 -12.546 7.490 1.00 77.19 103 GLY A C 1
ATOM 787 O O . GLY A 1 103 ? 3.037 -12.362 6.686 1.00 77.19 103 GLY A O 1
ATOM 788 N N . ILE A 1 104 ? 1.589 -11.546 8.202 1.00 79.38 104 ILE A N 1
ATOM 789 C CA . ILE A 1 104 ? 1.864 -10.110 8.003 1.00 79.38 104 ILE A CA 1
ATOM 790 C C . ILE A 1 104 ? 3.324 -9.747 8.305 1.00 79.38 104 ILE A C 1
ATOM 792 O O . ILE A 1 104 ? 3.924 -8.958 7.574 1.00 79.38 104 ILE A O 1
ATOM 796 N N . SER A 1 105 ? 3.935 -10.349 9.328 1.00 80.12 105 SER A N 1
ATOM 797 C CA . SER A 1 105 ? 5.330 -10.067 9.692 1.00 80.12 105 SER A CA 1
ATOM 798 C C . SER A 1 105 ? 6.311 -10.483 8.590 1.00 80.12 105 SER A C 1
ATOM 800 O O . SER A 1 105 ? 7.277 -9.772 8.313 1.00 80.12 105 SER A O 1
ATOM 802 N N . ALA A 1 106 ? 6.044 -11.594 7.894 1.00 82.69 106 ALA A N 1
ATOM 803 C CA . ALA A 1 106 ? 6.847 -11.995 6.738 1.00 82.69 106 ALA A CA 1
ATOM 804 C C . ALA A 1 106 ? 6.691 -11.029 5.557 1.00 82.69 106 ALA A C 1
ATOM 806 O O . ALA A 1 106 ? 7.682 -10.702 4.896 1.00 82.69 106 ALA A O 1
ATOM 807 N N . LEU A 1 107 ? 5.473 -10.532 5.320 1.00 84.38 107 LEU A N 1
ATOM 808 C CA . LEU A 1 107 ? 5.210 -9.533 4.284 1.00 84.38 107 LEU A CA 1
ATOM 809 C C . LEU A 1 107 ? 5.940 -8.213 4.579 1.00 84.38 107 LEU A C 1
ATOM 811 O O . LEU A 1 107 ? 6.556 -7.633 3.680 1.00 84.38 107 LEU A O 1
ATOM 815 N N . GLN A 1 108 ? 5.936 -7.769 5.840 1.00 85.50 108 GLN A N 1
ATOM 816 C CA . GLN A 1 108 ? 6.636 -6.559 6.271 1.00 85.50 108 GLN A CA 1
ATOM 817 C C . GLN A 1 108 ? 8.148 -6.681 6.050 1.00 85.50 108 GLN A C 1
ATOM 819 O O . GLN A 1 108 ? 8.741 -5.829 5.387 1.00 85.50 108 GLN A O 1
ATOM 824 N N . ASN A 1 109 ? 8.762 -7.769 6.523 1.00 86.75 109 ASN A N 1
ATOM 825 C CA . ASN A 1 109 ? 10.202 -7.987 6.375 1.00 86.75 109 ASN A CA 1
ATOM 826 C C . ASN A 1 109 ? 10.619 -8.083 4.903 1.00 86.75 109 ASN A C 1
ATOM 828 O O . ASN A 1 109 ? 11.606 -7.472 4.495 1.00 86.75 109 ASN A O 1
ATOM 832 N N . THR A 1 110 ? 9.840 -8.796 4.086 1.00 88.50 110 THR A N 1
ATOM 833 C CA . THR A 1 110 ? 10.118 -8.916 2.648 1.00 88.50 110 THR A CA 1
ATOM 834 C C . THR A 1 110 ? 10.045 -7.558 1.955 1.00 88.50 110 THR A C 1
ATOM 836 O O . THR A 1 110 ? 10.916 -7.226 1.152 1.00 88.50 110 THR A O 1
ATOM 839 N N . THR A 1 111 ? 9.050 -6.738 2.306 1.00 88.94 111 THR A N 1
ATOM 840 C CA . THR A 1 111 ? 8.896 -5.386 1.752 1.00 88.94 111 THR A CA 1
ATOM 841 C C . THR A 1 111 ? 10.078 -4.491 2.120 1.00 88.94 111 THR A C 1
ATOM 843 O O . THR A 1 111 ? 10.566 -3.758 1.264 1.00 88.94 111 THR A O 1
ATOM 846 N N . VAL A 1 112 ? 10.595 -4.576 3.351 1.00 90.69 112 VAL A N 1
ATOM 847 C CA . VAL A 1 112 ? 11.785 -3.814 3.771 1.00 90.69 112 VAL A CA 1
ATOM 848 C C . VAL A 1 112 ? 13.022 -4.240 2.975 1.00 90.69 112 VAL A C 1
ATOM 850 O O . VAL A 1 112 ? 13.740 -3.388 2.451 1.00 90.69 112 VAL A O 1
ATOM 853 N N . ILE A 1 113 ? 13.243 -5.550 2.828 1.00 92.94 113 ILE A N 1
ATOM 854 C CA . ILE A 1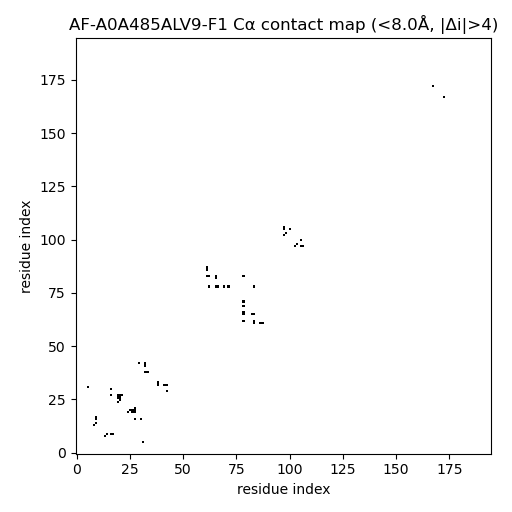 113 ? 14.390 -6.096 2.088 1.00 92.94 113 ILE A CA 1
ATOM 855 C C . ILE A 1 113 ? 14.332 -5.700 0.606 1.00 92.94 113 ILE A C 1
ATOM 857 O O . ILE A 1 113 ? 15.363 -5.353 0.037 1.00 92.94 113 ILE A O 1
ATOM 861 N N . MET A 1 114 ? 13.145 -5.705 -0.010 1.00 90.56 114 MET A N 1
ATOM 862 C CA . MET A 1 114 ? 12.953 -5.309 -1.413 1.00 90.56 114 MET A CA 1
ATOM 863 C C . MET A 1 114 ? 12.959 -3.789 -1.623 1.00 90.56 114 MET A C 1
ATOM 865 O O . MET A 1 114 ? 13.412 -3.307 -2.662 1.00 90.56 114 MET A O 1
ATOM 869 N N . GLY A 1 115 ? 12.489 -3.012 -0.646 1.00 91.31 115 GLY A N 1
ATOM 870 C CA . GLY A 1 115 ? 12.444 -1.552 -0.726 1.00 91.31 115 GLY A CA 1
ATOM 871 C C . GLY A 1 115 ? 13.830 -0.909 -0.681 1.00 91.31 115 GLY A C 1
ATOM 872 O O . GLY A 1 115 ? 14.076 0.085 -1.364 1.00 91.31 115 GLY A O 1
ATOM 873 N N . LEU A 1 116 ? 14.762 -1.498 0.071 1.00 93.69 116 LEU A N 1
ATOM 874 C CA . LEU A 1 116 ? 16.123 -0.985 0.221 1.00 93.69 116 LEU A CA 1
ATOM 875 C C . LEU A 1 116 ? 16.897 -0.874 -1.114 1.00 93.69 116 LEU A C 1
ATOM 877 O O . LEU A 1 116 ? 17.380 0.220 -1.409 1.00 93.69 116 LEU A O 1
ATOM 881 N N . PRO A 1 117 ? 17.002 -1.914 -1.967 1.00 92.12 117 PRO A N 1
ATOM 882 C CA . PRO A 1 117 ? 17.643 -1.789 -3.276 1.00 92.12 117 PRO A CA 1
ATOM 883 C C . PRO A 1 117 ? 16.866 -0.863 -4.223 1.00 92.12 117 PRO A C 1
ATOM 885 O O . PRO A 1 117 ? 17.476 -0.100 -4.972 1.00 92.12 117 PRO A O 1
ATOM 888 N N . PHE A 1 118 ? 15.529 -0.871 -4.167 1.00 90.69 118 PHE A N 1
ATOM 889 C CA . PHE A 1 118 ? 14.699 0.008 -4.995 1.00 90.69 118 PHE A CA 1
ATOM 890 C C . PHE A 1 118 ? 14.906 1.497 -4.664 1.00 90.69 118 PHE A C 1
ATOM 892 O O . PHE A 1 118 ? 14.861 2.341 -5.558 1.00 90.69 118 PHE A O 1
ATOM 899 N N . SER A 1 119 ? 15.235 1.826 -3.411 1.00 93.69 119 SER A N 1
ATOM 900 C CA . SER A 1 119 ? 15.585 3.190 -2.989 1.00 93.69 119 SER A CA 1
ATOM 901 C C . SER A 1 119 ? 16.755 3.777 -3.793 1.00 93.69 119 SER A C 1
ATOM 903 O O . SER A 1 119 ? 16.690 4.923 -4.245 1.00 93.69 119 SER A O 1
ATOM 905 N N . PHE A 1 120 ? 17.794 2.981 -4.075 1.00 95.19 120 PHE A N 1
ATOM 906 C CA . PHE A 1 120 ? 18.906 3.427 -4.922 1.00 95.19 120 PHE A CA 1
ATOM 907 C C . PHE A 1 120 ? 18.442 3.750 -6.344 1.00 95.19 120 PHE A C 1
ATOM 909 O O . PHE A 1 120 ? 18.868 4.751 -6.918 1.00 95.19 120 PHE A O 1
ATOM 916 N N . VAL A 1 121 ? 17.532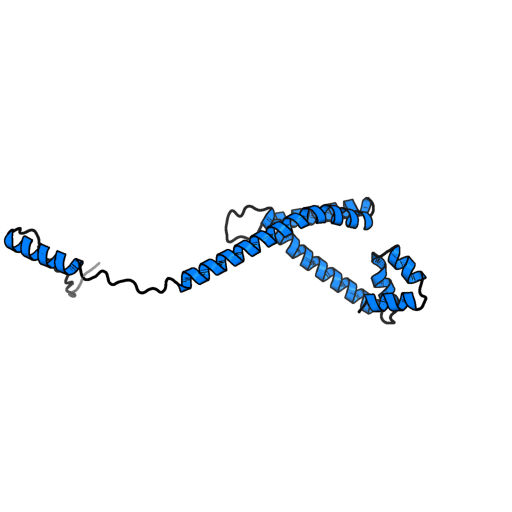 2.947 -6.902 1.00 93.31 121 VAL A N 1
ATOM 917 C CA . VAL A 1 121 ? 16.953 3.192 -8.232 1.00 93.31 121 VAL A CA 1
ATOM 918 C C . VAL A 1 121 ? 16.216 4.530 -8.258 1.00 93.31 121 VAL A C 1
ATOM 920 O O . VAL A 1 121 ? 16.441 5.325 -9.168 1.00 93.31 121 VAL A O 1
ATOM 923 N N . ILE A 1 122 ? 15.402 4.827 -7.239 1.00 93.19 122 ILE A N 1
ATOM 924 C CA . ILE A 1 122 ? 14.706 6.119 -7.125 1.00 93.19 122 ILE A CA 1
ATOM 925 C C . ILE A 1 122 ? 15.710 7.278 -7.076 1.00 93.19 122 ILE A C 1
ATOM 927 O O . ILE A 1 122 ? 15.492 8.302 -7.724 1.00 93.19 122 ILE A O 1
ATOM 931 N N . PHE A 1 123 ? 16.837 7.118 -6.379 1.00 94.25 123 PHE A N 1
ATOM 932 C CA . PHE A 1 123 ? 17.884 8.141 -6.337 1.00 94.25 123 PHE A CA 1
ATOM 933 C C . PHE A 1 123 ? 18.487 8.415 -7.726 1.00 94.25 123 PHE A C 1
ATOM 935 O O . PHE A 1 123 ? 18.658 9.572 -8.120 1.00 94.25 123 PHE A O 1
ATOM 942 N N . PHE A 1 124 ? 18.736 7.367 -8.519 1.00 93.38 124 PHE A N 1
ATOM 943 C CA . PHE A 1 124 ? 19.171 7.520 -9.911 1.00 93.38 124 PHE A CA 1
ATOM 944 C C . PHE A 1 124 ? 18.104 8.178 -10.790 1.00 93.38 124 PHE A C 1
ATOM 946 O O . PHE A 1 124 ? 18.442 9.026 -11.617 1.00 93.38 124 PHE A O 1
ATOM 953 N N . VAL A 1 125 ? 16.825 7.844 -10.597 1.00 93.56 125 VAL A N 1
ATOM 954 C CA . VAL A 1 125 ? 15.710 8.493 -11.304 1.00 93.56 125 VAL A CA 1
ATOM 955 C C . VAL A 1 125 ? 15.637 9.979 -10.952 1.00 93.56 125 VAL A C 1
ATOM 957 O O . VAL A 1 125 ? 15.512 10.798 -11.858 1.00 93.56 125 VAL A O 1
ATOM 960 N N . MET A 1 126 ? 15.800 10.356 -9.679 1.00 92.81 126 MET A N 1
ATOM 961 C CA . MET A 1 126 ? 15.876 11.764 -9.270 1.00 92.81 126 MET A CA 1
ATOM 962 C C . MET A 1 126 ? 17.046 12.492 -9.937 1.00 92.81 126 MET A C 1
ATOM 964 O O . MET A 1 126 ? 16.858 13.587 -10.467 1.00 92.81 126 MET A O 1
ATOM 968 N N . ALA A 1 127 ? 18.239 11.891 -9.960 1.00 92.75 127 ALA A N 1
ATOM 969 C CA . ALA A 1 127 ? 19.400 12.478 -10.628 1.00 92.75 127 ALA A CA 1
ATOM 970 C C . ALA A 1 127 ? 19.181 12.624 -12.147 1.00 92.75 127 ALA A C 1
ATOM 972 O O . ALA A 1 127 ? 19.539 13.647 -12.737 1.00 92.75 127 ALA A O 1
ATOM 973 N N . GLY A 1 128 ? 18.555 11.627 -12.780 1.00 89.50 128 GLY A N 1
ATOM 974 C CA . GLY A 1 128 ? 18.193 11.643 -14.196 1.00 89.50 128 GLY A CA 1
ATOM 975 C C . GLY A 1 128 ? 17.151 12.710 -14.526 1.00 89.50 128 GLY A C 1
ATOM 976 O O . GLY A 1 128 ? 17.336 13.463 -15.481 1.00 89.50 128 GLY A O 1
ATOM 977 N N . LEU A 1 129 ? 16.108 12.838 -13.702 1.00 90.19 129 LEU A N 1
ATOM 978 C CA . LEU A 1 129 ? 15.078 13.864 -13.851 1.00 90.19 129 LEU A CA 1
ATOM 979 C C . LEU A 1 129 ? 15.660 15.267 -13.643 1.00 90.19 129 LEU A C 1
ATOM 981 O O . LEU A 1 129 ? 15.396 16.155 -14.447 1.00 90.19 129 LEU A O 1
ATOM 985 N N . TYR A 1 130 ? 16.514 15.456 -12.633 1.00 91.06 130 TYR A N 1
ATOM 986 C CA . TYR A 1 130 ? 17.215 16.721 -12.407 1.00 91.06 130 TYR A CA 1
ATOM 987 C C . TYR A 1 130 ? 18.089 17.106 -13.607 1.00 91.06 130 TYR A C 1
ATOM 989 O O . TYR A 1 130 ? 18.047 18.244 -14.075 1.00 91.06 130 TYR A O 1
ATOM 997 N N . LYS A 1 131 ? 18.840 16.148 -14.166 1.00 86.38 131 LYS A N 1
ATOM 998 C CA . LYS A 1 131 ? 19.626 16.364 -15.388 1.00 86.38 131 LYS A CA 1
ATOM 999 C C . LYS A 1 131 ? 18.732 16.686 -16.587 1.00 86.38 131 LYS A C 1
ATOM 1001 O O . LYS A 1 131 ? 19.071 17.585 -17.348 1.00 86.38 131 LYS A O 1
ATOM 1006 N N . SER A 1 132 ? 17.611 15.983 -16.750 1.00 87.69 132 SER A N 1
ATOM 1007 C CA . SER A 1 132 ? 16.651 16.208 -17.837 1.00 87.69 132 SER A CA 1
ATOM 1008 C C . SER A 1 132 ? 16.057 17.611 -17.778 1.00 87.69 132 SER A C 1
ATOM 1010 O O . SER A 1 132 ? 16.089 18.321 -18.778 1.00 87.69 132 SER A O 1
ATOM 1012 N N . LEU A 1 133 ? 15.595 18.037 -16.599 1.00 83.12 133 LEU A N 1
ATOM 1013 C CA . LEU A 1 133 ? 15.057 19.380 -16.379 1.00 83.12 133 LEU A CA 1
ATOM 1014 C C . LEU A 1 133 ? 16.109 20.451 -16.669 1.00 83.12 133 LEU A C 1
ATOM 1016 O O . LEU A 1 133 ? 15.828 21.415 -17.370 1.00 83.12 133 LEU A O 1
ATOM 1020 N N . LYS A 1 134 ? 17.348 20.247 -16.209 1.00 80.88 134 LYS A N 1
ATOM 1021 C CA . LYS A 1 134 ? 18.449 21.185 -16.449 1.00 80.88 134 LYS A CA 1
ATOM 1022 C C . LYS A 1 134 ? 18.817 21.289 -17.938 1.00 80.88 134 LYS A C 1
ATOM 1024 O O . LYS A 1 134 ? 19.093 22.375 -18.431 1.00 80.88 134 LYS A O 1
ATOM 1029 N N . VAL A 1 135 ? 18.812 20.172 -18.668 1.00 79.44 135 VAL A N 1
ATOM 1030 C CA . VAL A 1 135 ? 19.045 20.147 -20.125 1.00 79.44 135 VAL A CA 1
ATOM 1031 C C . VAL A 1 135 ? 17.906 20.829 -20.886 1.00 79.44 135 VAL A C 1
ATOM 1033 O O . VAL A 1 135 ? 18.162 21.515 -21.876 1.00 79.44 135 VAL A O 1
ATOM 1036 N N . GLU A 1 136 ? 16.663 20.665 -20.436 1.00 76.12 136 GLU A N 1
ATOM 1037 C CA . GLU A 1 136 ? 15.508 21.331 -21.036 1.00 76.12 136 GLU A CA 1
ATOM 1038 C C . GLU A 1 136 ? 15.549 22.851 -20.814 1.00 76.12 136 GLU A C 1
ATOM 1040 O O . GLU A 1 136 ? 15.277 23.605 -21.747 1.00 76.12 136 GLU A O 1
ATOM 1045 N N . ASP A 1 137 ? 15.987 23.301 -19.636 1.00 69.31 137 ASP A N 1
ATOM 1046 C CA . ASP A 1 137 ? 16.179 24.722 -19.319 1.00 69.31 137 ASP A CA 1
ATOM 1047 C C . ASP A 1 137 ? 17.241 25.364 -20.231 1.00 69.31 137 ASP A C 1
ATOM 1049 O O . ASP A 1 137 ? 16.982 26.365 -20.900 1.00 69.31 137 ASP A O 1
ATOM 1053 N N . TYR A 1 138 ? 18.395 24.705 -20.402 1.00 61.03 138 TYR A N 1
ATOM 1054 C CA . TYR A 1 138 ? 19.430 25.163 -21.340 1.00 61.03 138 TYR A CA 1
ATOM 1055 C C . TYR A 1 138 ? 18.963 25.171 -22.803 1.00 61.03 138 TYR A C 1
ATOM 1057 O O . TYR A 1 138 ? 19.390 26.018 -23.596 1.00 61.03 138 TYR A O 1
ATOM 1065 N N . ARG A 1 139 ? 18.080 24.242 -23.192 1.00 63.09 139 ARG A N 1
ATOM 1066 C CA . ARG A 1 139 ? 17.491 24.207 -24.538 1.00 63.09 139 ARG A CA 1
ATOM 1067 C C . ARG A 1 139 ? 16.490 25.350 -24.746 1.00 63.09 139 ARG A C 1
ATOM 1069 O O . ARG A 1 139 ? 16.453 25.901 -25.844 1.00 63.09 139 ARG A O 1
ATOM 1076 N N . ARG A 1 140 ? 15.736 25.745 -23.715 1.00 62.06 140 ARG A N 1
ATOM 1077 C CA . ARG A 1 140 ? 14.842 26.917 -23.749 1.00 62.06 140 ARG A CA 1
ATOM 1078 C C . ARG A 1 140 ? 15.625 28.229 -23.850 1.00 62.06 140 ARG A C 1
ATOM 1080 O O . ARG A 1 140 ? 15.285 29.057 -24.691 1.00 62.06 140 ARG A O 1
ATOM 1087 N N . GLU A 1 141 ? 16.716 28.378 -23.098 1.00 60.78 141 GLU A N 1
ATOM 1088 C CA . GLU A 1 141 ? 17.614 29.545 -23.194 1.00 60.78 141 GLU A CA 1
ATOM 1089 C C . GLU A 1 141 ? 18.332 29.645 -24.552 1.00 60.78 141 GLU A C 1
ATOM 1091 O O . GLU A 1 141 ? 18.578 30.739 -25.065 1.00 60.78 141 GLU A O 1
ATOM 1096 N N . SER A 1 142 ? 18.660 28.505 -25.168 1.00 58.34 142 SER A N 1
ATOM 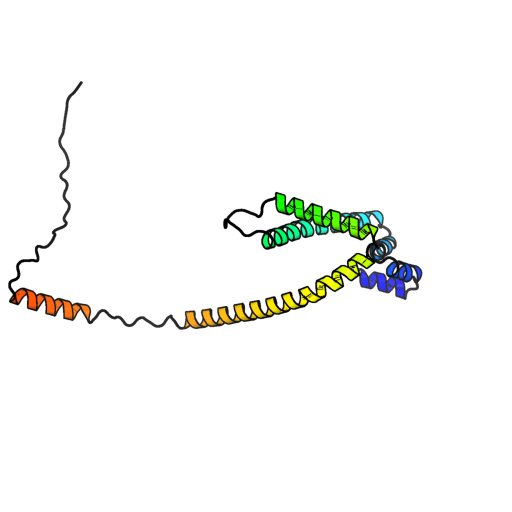1097 C CA . SER A 1 142 ? 19.266 28.469 -26.507 1.00 58.34 142 SER A CA 1
ATOM 1098 C C . SER A 1 142 ? 18.250 28.820 -27.599 1.00 58.34 142 SER A C 1
ATOM 1100 O O . SER A 1 142 ? 18.580 29.549 -28.531 1.00 58.34 142 SER A O 1
ATOM 1102 N N . ALA A 1 143 ? 16.994 28.380 -27.455 1.00 62.12 143 ALA A N 1
ATOM 1103 C CA . ALA A 1 143 ? 15.907 28.735 -28.367 1.00 62.12 143 ALA A CA 1
ATOM 1104 C C . ALA A 1 143 ? 15.537 30.229 -28.300 1.00 62.12 143 ALA A C 1
ATOM 1106 O O . ALA A 1 143 ? 15.176 30.807 -29.321 1.00 62.12 143 ALA A O 1
ATOM 1107 N N . SER A 1 144 ? 15.682 30.887 -27.141 1.00 60.44 144 SER A N 1
ATOM 1108 C CA . SER A 1 144 ? 15.488 32.343 -27.032 1.00 60.44 144 SER A CA 1
ATOM 1109 C C . SER A 1 144 ? 16.660 33.170 -27.574 1.00 60.44 144 SER A C 1
ATOM 1111 O O . SER A 1 144 ? 16.521 34.378 -27.744 1.00 60.44 144 SER A O 1
ATOM 1113 N N . ARG A 1 145 ? 17.821 32.549 -27.822 1.00 57.03 145 ARG A N 1
ATOM 1114 C CA . ARG A 1 145 ? 19.007 33.193 -28.414 1.00 57.03 145 ARG A CA 1
ATOM 1115 C C . ARG A 1 145 ? 19.057 33.080 -29.943 1.00 57.03 145 ARG A C 1
ATOM 1117 O O . ARG A 1 145 ? 19.741 33.884 -30.568 1.00 57.03 145 ARG A O 1
ATOM 1124 N N . ASP A 1 146 ? 18.324 32.134 -30.534 1.00 55.72 146 ASP A N 1
ATOM 1125 C CA . ASP A 1 146 ? 18.290 31.868 -31.985 1.00 55.72 146 ASP A CA 1
ATOM 1126 C C . ASP A 1 146 ? 17.242 32.707 -32.755 1.00 55.72 146 ASP A C 1
ATOM 1128 O O . ASP A 1 146 ? 17.019 32.526 -33.948 1.00 55.72 146 ASP A O 1
ATOM 1132 N N . THR A 1 147 ? 16.623 33.700 -32.108 1.00 57.19 147 THR A N 1
ATOM 1133 C CA . THR A 1 147 ? 15.855 34.778 -32.768 1.00 57.19 147 THR A CA 1
ATOM 1134 C C . THR A 1 147 ? 16.746 35.873 -33.378 1.00 57.19 147 THR A C 1
ATOM 1136 O O . THR A 1 147 ? 16.272 36.970 -33.678 1.00 57.19 147 THR A O 1
ATOM 1139 N N . ALA A 1 148 ? 18.036 35.602 -33.604 1.00 61.91 148 ALA A N 1
ATOM 1140 C CA . ALA A 1 148 ? 18.914 36.512 -34.333 1.00 61.91 148 ALA A CA 1
ATOM 1141 C C . ALA A 1 148 ? 18.451 36.637 -35.806 1.00 61.91 148 ALA A C 1
ATOM 1143 O O . ALA A 1 148 ? 18.244 35.617 -36.471 1.00 61.91 148 ALA A O 1
ATOM 1144 N N . PRO A 1 149 ? 18.282 37.856 -36.359 1.00 55.81 149 PRO A N 1
ATOM 1145 C CA . PRO A 1 149 ? 17.821 38.026 -37.734 1.00 55.81 149 PRO A CA 1
ATOM 1146 C C . PRO A 1 149 ? 18.837 37.412 -38.702 1.00 55.81 149 PRO A C 1
ATOM 1148 O O . PRO A 1 149 ? 20.021 37.747 -38.662 1.00 55.81 149 PRO A O 1
ATOM 1151 N N . ARG A 1 150 ? 18.385 36.523 -39.595 1.00 55.91 150 ARG A N 1
ATOM 1152 C CA . ARG A 1 150 ? 19.228 35.976 -40.670 1.00 55.91 150 ARG A CA 1
ATOM 1153 C C . ARG A 1 150 ? 19.765 37.138 -41.524 1.00 55.91 150 ARG A C 1
ATOM 1155 O O . ARG A 1 150 ? 18.945 37.901 -42.037 1.00 55.91 150 ARG A O 1
ATOM 1162 N N . PRO A 1 151 ? 21.088 37.285 -41.736 1.00 57.69 151 PRO A N 1
ATOM 1163 C CA . PRO A 1 151 ? 21.589 38.282 -42.671 1.00 57.69 151 PRO A CA 1
ATOM 1164 C C . PRO A 1 151 ? 21.113 37.911 -44.079 1.00 57.69 151 PRO A C 1
ATOM 1166 O O . PRO A 1 151 ? 21.299 36.781 -44.538 1.00 57.69 151 PRO A O 1
ATOM 1169 N N . ALA A 1 152 ? 20.453 38.858 -44.746 1.00 61.41 152 ALA A N 1
ATOM 1170 C CA . ALA A 1 152 ? 19.926 38.712 -46.095 1.00 61.41 152 ALA A CA 1
ATOM 1171 C C . ALA A 1 152 ? 21.062 38.464 -47.103 1.00 61.41 152 ALA A C 1
ATOM 1173 O O . ALA A 1 152 ? 21.614 39.384 -47.702 1.00 61.41 152 ALA A O 1
ATOM 1174 N N . ARG A 1 153 ? 21.404 37.194 -47.329 1.00 58.06 153 ARG A N 1
ATOM 1175 C CA . ARG A 1 153 ? 22.268 36.758 -48.430 1.00 58.06 153 ARG A CA 1
ATOM 1176 C C . ARG A 1 153 ? 21.447 36.723 -49.725 1.00 58.06 153 ARG A C 1
ATOM 1178 O O . ARG A 1 153 ? 21.118 35.652 -50.214 1.00 58.06 153 ARG A O 1
ATOM 1185 N N . ARG A 1 154 ? 21.063 37.894 -50.246 1.00 59.28 154 ARG A N 1
ATOM 1186 C CA . ARG A 1 154 ? 20.396 38.025 -51.562 1.00 59.28 154 ARG A CA 1
ATOM 1187 C C . ARG A 1 154 ? 20.996 39.099 -52.476 1.00 59.28 154 ARG A C 1
ATOM 1189 O O . ARG A 1 154 ? 20.446 39.358 -53.533 1.00 59.28 154 ARG A O 1
ATOM 1196 N N . ALA A 1 155 ? 22.121 39.706 -52.100 1.00 59.94 155 ALA A N 1
ATOM 1197 C CA . ALA A 1 155 ? 22.783 40.700 -52.950 1.00 59.94 155 ALA A CA 1
ATOM 1198 C C . ALA A 1 155 ? 23.803 40.084 -53.928 1.00 59.94 155 ALA A C 1
ATOM 1200 O O . ALA A 1 155 ? 24.039 40.639 -54.986 1.00 59.94 155 ALA A O 1
ATOM 1201 N N . GLY A 1 156 ? 24.377 38.913 -53.619 1.00 55.09 156 GLY A N 1
ATOM 1202 C CA . GLY A 1 156 ? 25.443 38.328 -54.448 1.00 55.09 156 GLY A CA 1
ATOM 1203 C C . GLY A 1 156 ? 24.975 37.476 -55.630 1.00 55.09 156 GLY A C 1
ATOM 1204 O O . GLY A 1 156 ? 25.781 37.169 -56.492 1.00 55.09 156 GLY A O 1
ATOM 1205 N N . SER A 1 157 ? 23.708 37.051 -55.676 1.00 59.19 157 SER A N 1
ATOM 1206 C CA . SER A 1 157 ? 23.204 36.221 -56.781 1.00 59.19 157 SER A CA 1
ATOM 1207 C C . SER A 1 157 ? 22.788 37.050 -57.993 1.00 59.19 157 SER A C 1
ATOM 1209 O O . SER A 1 157 ? 22.936 36.578 -59.108 1.00 59.19 157 SER A O 1
ATOM 1211 N N . VAL A 1 158 ? 22.313 38.282 -57.782 1.00 61.25 158 VAL A N 1
ATOM 1212 C CA . VAL A 1 158 ? 21.848 39.158 -58.871 1.00 61.25 158 VAL A CA 1
ATOM 1213 C C . VAL A 1 158 ? 23.030 39.651 -59.708 1.00 61.25 158 VAL A C 1
ATOM 1215 O O . VAL A 1 158 ? 22.981 39.601 -60.928 1.00 61.25 158 VAL A O 1
ATOM 1218 N N . GLU A 1 159 ? 24.136 40.006 -59.052 1.00 63.62 159 GLU A N 1
ATOM 1219 C CA . GLU A 1 159 ? 25.337 40.518 -59.725 1.00 63.62 159 GLU A CA 1
ATOM 1220 C C . GLU A 1 159 ? 26.082 39.429 -60.517 1.00 63.62 159 GLU A C 1
ATOM 1222 O O . GLU A 1 159 ? 26.667 39.698 -61.564 1.00 63.62 159 GLU A O 1
ATOM 1227 N N . LEU A 1 160 ? 26.025 38.174 -60.049 1.00 63.31 160 LEU A N 1
ATOM 1228 C CA . LEU A 1 160 ? 26.579 37.025 -60.773 1.00 63.31 160 LEU A CA 1
ATOM 1229 C C . LEU A 1 160 ? 25.684 36.597 -61.944 1.00 63.31 160 LEU A C 1
ATOM 1231 O O . LEU A 1 160 ? 26.203 36.110 -62.946 1.00 63.31 160 LEU A O 1
ATOM 1235 N N . GLU A 1 161 ? 24.369 36.802 -61.839 1.00 67.38 161 GLU A N 1
ATOM 1236 C CA . GLU A 1 161 ? 23.415 36.527 -62.915 1.00 67.38 161 GLU A CA 1
ATOM 1237 C C . GLU A 1 161 ? 23.535 37.578 -64.029 1.00 67.38 161 GLU A C 1
ATOM 1239 O O . GLU A 1 161 ? 23.740 37.202 -65.180 1.00 67.38 161 GLU A O 1
ATOM 1244 N N . GLU A 1 162 ? 23.574 38.876 -63.697 1.00 66.12 162 GLU A N 1
ATOM 1245 C CA . GLU A 1 162 ? 23.816 39.957 -64.671 1.00 66.12 162 GLU A CA 1
ATOM 1246 C C . GLU A 1 162 ? 25.167 39.812 -65.381 1.00 66.12 162 GLU A C 1
ATOM 1248 O O . GLU A 1 162 ? 25.245 39.946 -66.605 1.00 66.12 162 GLU A O 1
ATOM 1253 N N . ALA A 1 163 ? 26.232 39.477 -64.643 1.00 62.75 163 ALA A N 1
ATOM 1254 C CA . ALA A 1 163 ? 27.541 39.240 -65.244 1.00 62.75 163 ALA A CA 1
ATOM 1255 C C . ALA A 1 163 ? 27.547 37.999 -66.154 1.00 62.75 163 ALA A C 1
ATOM 1257 O O . ALA A 1 163 ? 28.229 38.003 -67.177 1.00 62.75 163 ALA A O 1
ATOM 1258 N N . SER A 1 164 ? 26.785 36.950 -65.818 1.00 66.50 164 SER A N 1
ATOM 1259 C CA . SER A 1 164 ? 26.672 35.754 -66.664 1.00 66.50 164 SER A CA 1
ATOM 1260 C C . SER A 1 164 ? 25.883 36.012 -67.951 1.00 66.50 164 SER A C 1
ATOM 1262 O O . SER A 1 164 ? 26.297 35.548 -69.011 1.00 66.50 164 SER A O 1
ATOM 1264 N N . VAL A 1 165 ? 24.819 36.820 -67.885 1.00 65.88 165 VAL A N 1
ATOM 1265 C CA . VAL A 1 165 ? 23.985 37.190 -69.041 1.00 65.88 165 VAL A CA 1
ATOM 1266 C C . VAL A 1 165 ? 24.768 38.071 -70.016 1.00 65.88 165 VAL A C 1
ATOM 1268 O O . VAL A 1 165 ? 24.769 37.806 -71.216 1.00 65.88 165 VAL A O 1
ATOM 1271 N N . ALA A 1 166 ? 25.520 39.054 -69.511 1.00 69.25 166 ALA A N 1
ATOM 1272 C CA . ALA A 1 166 ? 26.354 39.914 -70.352 1.00 69.25 166 ALA A CA 1
ATOM 1273 C C . ALA A 1 166 ? 27.490 39.145 -71.060 1.00 69.25 166 ALA A C 1
ATOM 1275 O O . ALA A 1 166 ? 27.897 39.504 -72.166 1.00 69.25 166 ALA A O 1
ATOM 1276 N N . VAL A 1 167 ? 28.006 38.081 -70.435 1.00 64.94 167 VAL A N 1
ATOM 1277 C CA . VAL A 1 167 ? 29.032 37.208 -71.029 1.00 64.94 167 VAL A CA 1
ATOM 1278 C C . VAL A 1 167 ? 28.435 36.282 -72.095 1.00 64.94 167 VAL A C 1
ATOM 1280 O O . VAL A 1 167 ? 29.091 36.041 -73.109 1.00 64.94 167 VAL A O 1
ATOM 1283 N N . ASP A 1 168 ? 27.201 35.804 -71.918 1.00 65.19 168 ASP A N 1
ATOM 1284 C CA . ASP A 1 168 ? 26.534 34.922 -72.887 1.00 65.19 168 ASP A CA 1
ATOM 1285 C C . ASP A 1 168 ? 26.071 35.688 -74.146 1.00 65.19 168 ASP A C 1
ATOM 1287 O O . ASP A 1 168 ? 26.198 35.192 -75.268 1.00 65.19 168 ASP A O 1
ATOM 1291 N N . GLU A 1 169 ? 25.664 36.955 -73.991 1.00 66.31 169 GLU A N 1
ATOM 1292 C CA . GLU A 1 169 ? 25.283 37.841 -75.103 1.00 66.31 169 GLU A CA 1
ATOM 1293 C C . GLU A 1 169 ? 26.478 38.202 -76.011 1.00 66.31 169 GLU A C 1
ATOM 1295 O O . GLU A 1 169 ? 26.344 38.277 -77.233 1.00 66.31 169 GLU A O 1
ATOM 1300 N N . LEU A 1 170 ? 27.682 38.331 -75.440 1.00 67.00 170 LEU A N 1
ATOM 1301 C CA . LEU A 1 170 ? 28.936 38.520 -76.188 1.00 67.00 170 LEU A CA 1
ATOM 1302 C C . LEU A 1 170 ? 29.458 37.229 -76.846 1.00 67.00 170 LEU A C 1
ATOM 1304 O O . LEU A 1 170 ? 30.248 37.297 -77.789 1.00 67.00 170 LEU A O 1
ATOM 1308 N N . SER A 1 171 ? 29.032 36.065 -76.350 1.00 67.25 171 SER A N 1
ATOM 1309 C CA . SER A 1 171 ? 29.464 34.731 -76.790 1.00 67.25 171 SER A CA 1
ATOM 1310 C C . SER A 1 171 ? 28.656 34.197 -77.985 1.00 67.25 171 SER A C 1
ATOM 1312 O O . SER A 1 171 ? 29.129 33.319 -78.708 1.00 67.25 171 SER A O 1
ATOM 1314 N N . GLY A 1 172 ? 27.461 34.740 -78.253 1.00 63.94 172 GLY A N 1
ATOM 1315 C CA . GLY A 1 172 ? 26.642 34.354 -79.410 1.00 63.94 172 GLY A CA 1
ATOM 1316 C C . GLY A 1 172 ? 26.221 32.878 -79.405 1.00 63.94 172 GLY A C 1
ATOM 1317 O O . GLY A 1 172 ? 26.140 32.255 -80.464 1.00 63.94 172 GLY A O 1
ATOM 1318 N N . ASN A 1 173 ? 25.987 32.302 -78.224 1.00 63.44 173 ASN A N 1
ATOM 1319 C CA . ASN A 1 173 ? 25.618 30.900 -78.046 1.00 63.44 173 ASN A CA 1
ATOM 1320 C C . ASN A 1 173 ? 24.081 30.729 -78.100 1.00 63.44 173 ASN A C 1
ATOM 1322 O O . ASN A 1 173 ? 23.385 31.215 -77.213 1.00 63.44 173 ASN A O 1
ATOM 1326 N N . PRO A 1 174 ? 23.499 30.044 -79.103 1.00 58.41 174 PRO A N 1
ATOM 1327 C CA . PRO A 1 174 ? 22.051 30.056 -79.328 1.00 58.41 174 PRO A CA 1
ATOM 1328 C C . PRO A 1 174 ? 21.267 29.026 -78.488 1.00 58.41 174 PRO A C 1
ATOM 1330 O O . PRO A 1 174 ? 20.261 28.502 -78.961 1.00 58.41 174 PRO A O 1
ATOM 1333 N N . LEU A 1 175 ? 21.693 28.692 -77.262 1.00 61.50 175 LEU A N 1
ATOM 1334 C CA . LEU A 1 175 ? 21.059 27.608 -76.490 1.00 61.50 175 LEU A CA 1
ATOM 1335 C C . LEU A 1 175 ? 19.978 28.042 -75.478 1.00 61.50 175 LEU A C 1
ATOM 1337 O O . LEU A 1 175 ? 19.537 27.214 -74.684 1.00 61.50 175 LEU A O 1
ATOM 1341 N N . TYR A 1 176 ? 19.509 29.292 -75.522 1.00 55.44 176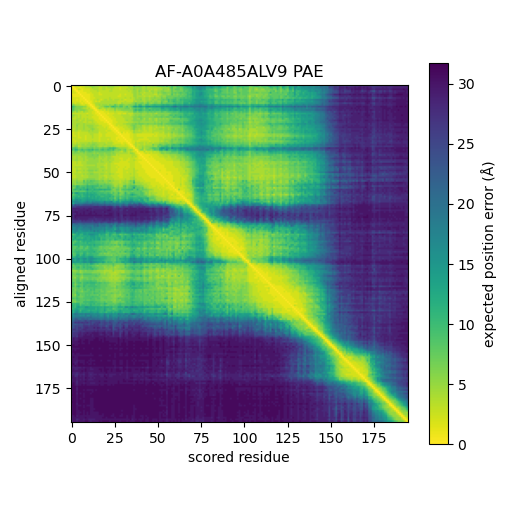 TYR A N 1
ATOM 1342 C CA . TYR A 1 176 ? 18.365 29.752 -74.726 1.00 55.44 176 TYR A CA 1
ATOM 1343 C C . TYR A 1 176 ? 17.153 30.019 -75.630 1.00 55.44 176 TYR A C 1
ATOM 1345 O O . TYR A 1 176 ? 16.972 31.119 -76.150 1.00 55.44 176 TYR A O 1
ATOM 1353 N N . ALA A 1 177 ? 16.325 28.994 -75.838 1.00 56.59 177 ALA A N 1
ATOM 1354 C CA . ALA A 1 177 ? 14.943 29.185 -76.268 1.00 56.59 177 ALA A CA 1
ATOM 1355 C C . ALA A 1 177 ? 14.082 29.313 -74.996 1.00 56.59 177 ALA A C 1
ATOM 1357 O O . ALA A 1 177 ? 14.128 28.402 -74.165 1.00 56.59 177 ALA A O 1
ATOM 1358 N N . PRO A 1 178 ? 13.346 30.419 -74.796 1.00 57.84 178 PRO A N 1
ATOM 1359 C CA . PRO A 1 178 ? 12.424 30.532 -73.676 1.00 57.84 178 PRO A CA 1
ATOM 1360 C C . PRO A 1 178 ? 11.278 29.530 -73.861 1.00 57.84 178 PRO A C 1
ATOM 1362 O O . PRO A 1 178 ? 10.618 29.549 -74.892 1.00 57.84 178 PRO A O 1
ATOM 1365 N N . ASP A 1 179 ? 11.072 28.656 -72.873 1.00 61.88 179 ASP A N 1
ATOM 1366 C CA . ASP A 1 179 ? 9.895 27.787 -72.762 1.00 61.88 179 ASP A CA 1
ATOM 1367 C C . ASP A 1 179 ? 8.701 28.658 -72.341 1.00 61.88 179 ASP A C 1
ATOM 1369 O O . ASP A 1 179 ? 8.530 29.005 -71.167 1.00 61.88 179 ASP A O 1
ATOM 1373 N N . ASP A 1 180 ? 7.929 29.106 -73.327 1.00 58.91 180 ASP A N 1
ATOM 1374 C CA . ASP A 1 180 ? 6.683 29.844 -73.182 1.00 58.91 180 ASP A CA 1
ATOM 1375 C C . ASP A 1 180 ? 5.552 28.882 -72.802 1.00 58.91 180 ASP A C 1
ATOM 1377 O O . ASP A 1 180 ? 4.741 28.424 -73.599 1.00 58.91 180 ASP A O 1
ATOM 1381 N N . GLY A 1 181 ? 5.510 28.560 -71.510 1.00 61.28 181 GLY A N 1
ATOM 1382 C CA . GLY A 1 181 ? 4.368 27.907 -70.891 1.00 61.28 181 GLY A CA 1
ATOM 1383 C C . GLY A 1 181 ? 3.164 28.846 -70.794 1.00 61.28 181 GLY A C 1
ATOM 1384 O O . GLY A 1 181 ? 2.890 29.377 -69.716 1.00 61.28 181 GLY A O 1
ATOM 1385 N N . ASP A 1 182 ? 2.404 29.006 -71.876 1.00 56.53 182 ASP A N 1
ATOM 1386 C CA . ASP A 1 182 ? 1.055 29.572 -71.863 1.00 56.53 182 ASP A CA 1
ATOM 1387 C C . ASP A 1 182 ? 0.013 28.590 -72.429 1.00 56.53 182 ASP A C 1
ATOM 1389 O O . ASP A 1 182 ? -0.122 28.300 -73.615 1.00 56.53 182 ASP A O 1
ATOM 1393 N N . GLY A 1 183 ? -0.769 28.031 -71.503 1.00 57.91 183 GLY A N 1
ATOM 1394 C CA . GLY A 1 183 ? -1.873 27.138 -71.810 1.00 57.91 183 GLY A CA 1
ATOM 1395 C C . GLY A 1 183 ? -3.031 27.855 -72.501 1.00 57.91 183 GLY A C 1
ATOM 1396 O O . GLY A 1 183 ? -3.615 28.784 -71.947 1.00 57.91 183 GLY A O 1
ATOM 1397 N N . VAL A 1 184 ? -3.452 27.319 -73.647 1.00 53.88 184 VAL A N 1
ATOM 1398 C CA . VAL A 1 184 ? -4.792 27.512 -74.216 1.00 53.88 184 VAL A CA 1
ATOM 1399 C C . VAL A 1 184 ? -5.249 26.189 -74.837 1.00 53.88 184 VAL A C 1
ATOM 1401 O O . VAL A 1 184 ? -4.799 25.807 -75.913 1.00 53.88 184 VAL A O 1
ATOM 1404 N N . LEU A 1 185 ? -6.164 25.476 -74.170 1.00 63.47 185 LEU A N 1
ATOM 1405 C CA . LEU A 1 185 ? -6.945 24.415 -74.816 1.00 63.47 185 LEU A CA 1
ATOM 1406 C C . LEU A 1 185 ? -8.203 25.044 -75.435 1.00 63.47 185 LEU A C 1
ATOM 1408 O O . LEU A 1 185 ? -9.008 25.607 -74.687 1.00 63.47 185 LEU A O 1
ATOM 1412 N N . PRO A 1 186 ? -8.429 24.956 -76.757 1.00 54.56 186 PRO A N 1
ATOM 1413 C CA . PRO A 1 186 ? -9.688 25.391 -77.336 1.00 54.56 186 PRO A CA 1
ATOM 1414 C C . PRO A 1 186 ? -10.777 24.345 -77.079 1.00 54.56 186 PRO A C 1
ATOM 1416 O O . PRO A 1 186 ? -10.620 23.155 -77.353 1.00 54.56 186 PRO A O 1
ATOM 1419 N N . GLY A 1 187 ? -11.900 24.816 -76.544 1.00 51.53 187 GLY A N 1
ATOM 1420 C CA . GLY A 1 187 ? -13.126 24.046 -76.425 1.00 51.53 187 GLY A CA 1
ATOM 1421 C C . GLY A 1 187 ? -13.991 24.065 -77.691 1.00 51.53 187 GLY A C 1
ATOM 1422 O O . GLY A 1 187 ? -13.953 25.003 -78.481 1.00 51.53 187 GLY A O 1
ATOM 1423 N N . ASN A 1 188 ? -14.879 23.068 -77.722 1.00 45.28 188 ASN A N 1
ATOM 1424 C CA . ASN A 1 188 ? -16.211 23.030 -78.338 1.00 45.28 188 ASN A CA 1
ATOM 1425 C C . ASN A 1 188 ? -16.375 22.656 -79.831 1.00 45.28 188 ASN A C 1
ATOM 1427 O O . ASN A 1 188 ? -15.724 23.187 -80.722 1.00 45.28 188 ASN A O 1
ATOM 1431 N N . GLY A 1 189 ? -17.392 21.809 -80.054 1.00 46.59 189 GLY A N 1
ATOM 1432 C CA . GLY A 1 189 ? -17.946 21.338 -81.328 1.00 46.59 189 GLY A CA 1
ATOM 1433 C C . GLY A 1 189 ? -17.664 19.846 -81.537 1.00 46.59 189 GLY A C 1
ATOM 1434 O O . GLY A 1 189 ? -16.519 19.468 -81.700 1.00 46.59 189 GLY A O 1
ATOM 1435 N N . GLY A 1 190 ? -18.597 18.898 -81.537 1.00 43.19 190 GLY A N 1
ATOM 1436 C CA . GLY A 1 190 ? -20.050 18.930 -81.594 1.00 43.19 190 GLY A CA 1
ATOM 1437 C C . GLY A 1 190 ? -20.511 17.683 -82.363 1.00 43.19 190 GLY A C 1
ATOM 1438 O O . GLY A 1 190 ? -20.019 17.439 -83.455 1.00 43.19 190 GLY A O 1
ATOM 1439 N N . GLY A 1 191 ? -21.464 16.930 -81.805 1.00 44.59 191 GLY A N 1
ATOM 1440 C CA . GLY A 1 191 ? -22.432 16.136 -82.574 1.00 44.59 191 GLY A CA 1
ATOM 1441 C C . GLY A 1 191 ? -22.039 14.737 -83.075 1.00 44.59 191 GLY A C 1
ATOM 1442 O O . GLY A 1 191 ? -21.328 14.595 -84.058 1.00 44.59 191 GLY A O 1
ATOM 1443 N N . GLY A 1 192 ? -22.730 13.728 -82.532 1.00 46.53 192 GLY A N 1
ATOM 1444 C CA . GLY A 1 192 ? -23.627 12.909 -83.359 1.00 46.53 192 GLY A CA 1
ATOM 1445 C C . GLY A 1 192 ? -23.202 11.479 -83.724 1.00 46.53 192 GLY A C 1
ATOM 1446 O O . GLY A 1 192 ? -22.126 11.260 -84.260 1.00 46.53 192 GLY A O 1
ATOM 1447 N N . ALA A 1 193 ? -24.182 10.574 -83.561 1.00 47.53 193 ALA A N 1
ATOM 1448 C CA . ALA A 1 193 ? -24.308 9.217 -84.118 1.00 47.53 193 ALA A CA 1
ATOM 1449 C C . ALA A 1 193 ? -23.362 8.147 -83.532 1.00 47.53 193 ALA A C 1
ATOM 1451 O O . ALA A 1 193 ? -22.170 8.358 -83.410 1.00 47.53 193 ALA A O 1
ATOM 1452 N N . GLY A 1 194 ? -23.796 6.946 -83.159 1.00 49.84 194 GLY A N 1
ATOM 1453 C CA . GLY A 1 194 ? -25.062 6.238 -83.309 1.00 49.84 194 GLY A CA 1
ATOM 1454 C C . GLY A 1 194 ? -24.804 4.740 -83.059 1.00 49.84 194 GLY A C 1
ATOM 1455 O O . GLY A 1 194 ? -23.658 4.311 -83.168 1.00 49.84 194 GLY A O 1
ATOM 1456 N N . ALA A 1 195 ? -25.892 4.003 -82.799 1.00 42.62 195 ALA A N 1
ATOM 1457 C CA . ALA A 1 195 ? -26.015 2.542 -82.639 1.00 42.62 195 ALA A CA 1
ATOM 1458 C C . ALA A 1 195 ? -25.568 1.933 -81.298 1.00 42.62 195 ALA A C 1
ATOM 1460 O O . ALA A 1 195 ? -24.365 1.963 -80.969 1.00 42.62 195 ALA A O 1
#

Foldseek 3Di:
DLVVLLVVCVVVPPVVLVVCCVVCVVCSSLVSLVVDPCSVPVVVVVVVVVVVVVVVVLVVVLQVVLVVVDDDPDPPDGRDPVSSVVVVVVVVVVQVVQCVPPPPVSVVVVCVVVVVVVVVVVVVVVVVVVVVVVVVVVVVVVVVVVPDDDPPPPPPPVVVVVVVVVVVVVVPDPPDDDPPPDDDDDDDDDDDDDD

pLDDT: mean 75.42, std 15.17, range [42.62, 96.56]

Radius of gyration: 39.33 Å; Cα contacts (8 Å, |Δi|>4): 37; chains: 1; bounding box: 56×61×115 Å

InterPro domains:
  IPR000060 BCCT transporter family [PF02028] (1-136)
  IPR000060 BCCT transporter family [PTHR30047] (2-147)